Protein AF-A0A077Z449-F1 (afdb_monomer_lite)

Radius of gyration: 21.73 Å; chains: 1; bounding box: 56×34×57 Å

InterPro domains:
  IPR005343 Nucleolar complex protein 2 [PF03715] (26-118)
  IPR005343 Nucleolar complex protein 2 [PF03715] (124-198)
  IPR005343 Nucleolar complex protein 2 [PTHR12687] (27-113)

pLDDT: mean 77.9, std 12.16, range [50.75, 97.19]

Structure (mmCIF, N/CA/C/O backbone):
data_AF-A0A077Z449-F1
#
_entry.id   AF-A0A077Z449-F1
#
loop_
_atom_site.group_PDB
_atom_site.id
_atom_site.type_symbol
_atom_site.label_atom_id
_atom_site.label_alt_id
_atom_site.label_comp_id
_atom_site.label_asym_id
_atom_site.label_entity_id
_atom_site.label_seq_id
_atom_site.pdbx_PDB_ins_code
_atom_site.Cartn_x
_atom_site.Cartn_y
_atom_site.Cartn_z
_atom_site.occupancy
_atom_site.B_iso_or_equiv
_atom_site.auth_seq_id
_atom_site.auth_comp_id
_atom_site.auth_asym_id
_atom_site.auth_atom_id
_atom_site.pdbx_PDB_model_num
ATOM 1 N N . MET A 1 1 ? -7.049 -1.387 27.020 1.00 52.88 1 MET A N 1
ATOM 2 C CA . MET A 1 1 ? -6.080 -2.392 26.535 1.00 52.88 1 MET A CA 1
ATOM 3 C C . MET A 1 1 ? -5.938 -2.345 25.014 1.00 52.88 1 MET A C 1
ATOM 5 O O . MET A 1 1 ? -4.930 -1.817 24.586 1.00 52.88 1 MET A O 1
ATOM 9 N N . LEU A 1 2 ? -6.943 -2.732 24.208 1.00 56.59 2 LEU A N 1
ATOM 10 C CA . LEU A 1 2 ? -6.869 -2.751 22.727 1.00 56.59 2 LEU A CA 1
ATOM 11 C C . LEU A 1 2 ? -6.405 -1.441 22.061 1.00 56.59 2 LEU A C 1
ATOM 13 O O . LEU A 1 2 ? -5.553 -1.488 21.184 1.00 56.59 2 LEU A O 1
ATOM 17 N N . LYS A 1 3 ? -6.888 -0.268 22.501 1.00 57.91 3 LYS A N 1
ATOM 18 C CA . LYS A 1 3 ? -6.390 1.028 21.998 1.00 57.91 3 LYS A CA 1
ATOM 19 C C . LYS A 1 3 ? -4.884 1.196 22.224 1.00 57.91 3 LYS A C 1
ATOM 21 O O . LYS A 1 3 ? -4.179 1.571 21.301 1.00 57.91 3 LYS A O 1
ATOM 26 N N . ALA A 1 4 ? -4.411 0.866 23.427 1.00 62.59 4 ALA A N 1
ATOM 27 C CA . ALA A 1 4 ? -2.999 0.940 23.781 1.00 62.59 4 ALA A CA 1
ATOM 28 C C . ALA A 1 4 ? -2.181 -0.102 23.011 1.00 62.59 4 ALA A C 1
ATOM 30 O O . ALA A 1 4 ? -1.111 0.233 22.530 1.00 62.59 4 ALA A O 1
ATOM 31 N N . THR A 1 5 ? -2.681 -1.329 22.817 1.00 60.72 5 THR A N 1
ATOM 32 C CA . THR A 1 5 ? -2.000 -2.324 21.974 1.00 60.72 5 THR A CA 1
ATOM 33 C C . THR A 1 5 ? -1.963 -1.910 20.512 1.00 60.72 5 THR A C 1
ATOM 35 O O . THR A 1 5 ? -0.971 -2.182 19.856 1.00 60.72 5 THR A O 1
ATOM 38 N N . LEU A 1 6 ? -2.993 -1.240 19.996 1.00 62.53 6 LEU A N 1
ATOM 39 C CA . LEU A 1 6 ? -3.047 -0.767 18.613 1.00 62.53 6 LEU A CA 1
ATOM 40 C C . LEU A 1 6 ? -2.125 0.436 18.410 1.00 62.53 6 LEU A C 1
ATOM 42 O O . LEU A 1 6 ? -1.332 0.412 17.478 1.00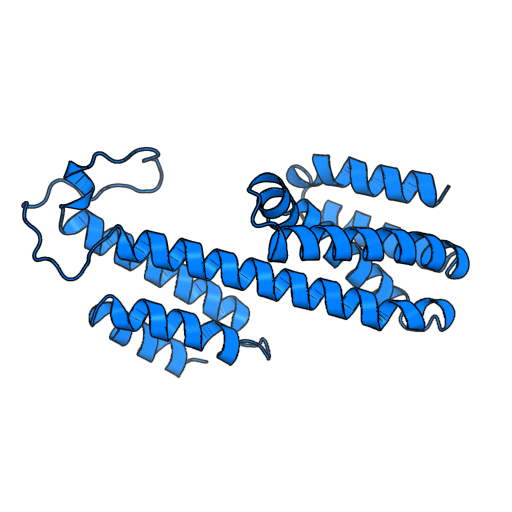 62.53 6 LEU A O 1
ATOM 46 N N . GLU A 1 7 ? -2.156 1.413 19.324 1.00 64.19 7 GLU A N 1
ATOM 47 C CA . GLU A 1 7 ? -1.212 2.537 19.368 1.00 64.19 7 GLU A CA 1
ATOM 48 C C . GLU A 1 7 ? 0.226 2.037 19.511 1.00 64.19 7 GLU A C 1
ATOM 50 O O . GLU A 1 7 ? 1.104 2.471 18.768 1.00 64.19 7 GLU A O 1
ATOM 55 N N . HIS A 1 8 ? 0.463 1.068 20.399 1.00 65.56 8 HIS A N 1
ATOM 56 C CA . HIS A 1 8 ? 1.766 0.447 20.575 1.00 65.56 8 HIS A CA 1
ATOM 57 C C . HIS A 1 8 ? 2.163 -0.369 19.347 1.00 65.56 8 HIS A C 1
ATOM 59 O O . HIS A 1 8 ? 3.301 -0.252 18.931 1.00 65.56 8 HIS A O 1
ATOM 65 N N . LEU A 1 9 ? 1.265 -1.110 18.685 1.00 62.31 9 LEU A N 1
ATOM 66 C CA . LEU A 1 9 ? 1.584 -1.793 17.426 1.00 62.31 9 LEU A CA 1
ATOM 67 C C . LEU A 1 9 ? 1.928 -0.793 16.323 1.00 62.31 9 LEU A C 1
ATOM 69 O O . LEU A 1 9 ? 2.886 -1.027 15.593 1.00 62.31 9 LEU A O 1
ATOM 73 N N . THR A 1 10 ? 1.205 0.326 16.209 1.00 61.59 10 THR A N 1
ATOM 74 C CA . THR A 1 10 ? 1.548 1.393 15.259 1.00 61.59 10 THR A CA 1
ATOM 75 C C . THR A 1 10 ? 2.853 2.090 15.619 1.00 61.59 10 THR A C 1
ATOM 77 O O . THR A 1 10 ? 3.655 2.345 14.730 1.00 61.59 10 THR A O 1
ATOM 80 N N . ASN A 1 11 ? 3.151 2.325 16.894 1.00 62.56 11 ASN A N 1
ATOM 81 C CA . ASN A 1 11 ? 4.445 2.875 17.305 1.00 62.56 11 ASN A CA 1
ATOM 82 C C . ASN A 1 11 ? 5.567 1.865 17.060 1.00 62.56 11 ASN A C 1
ATOM 84 O O . ASN A 1 11 ? 6.633 2.216 16.556 1.00 62.56 11 ASN A O 1
ATOM 88 N N . LEU A 1 12 ? 5.295 0.585 17.315 1.00 60.75 12 LEU A N 1
ATOM 89 C CA . LEU A 1 12 ? 6.176 -0.510 16.963 1.00 60.75 12 LEU A CA 1
ATOM 90 C C . LEU A 1 12 ? 6.379 -0.546 15.455 1.00 60.75 12 LEU A C 1
ATOM 92 O O . LEU A 1 12 ? 7.512 -0.783 15.065 1.00 60.75 12 LEU A O 1
ATOM 96 N N . THR A 1 13 ? 5.393 -0.218 14.598 1.00 58.16 13 THR A N 1
ATOM 97 C CA . THR A 1 13 ? 5.641 -0.141 13.143 1.00 58.16 13 THR A CA 1
ATOM 98 C C . THR A 1 13 ? 6.788 0.801 12.775 1.00 58.16 13 THR A C 1
ATOM 100 O O . THR A 1 13 ? 7.377 0.614 11.719 1.00 58.16 13 THR A O 1
ATOM 103 N N . HIS A 1 14 ? 7.208 1.731 13.638 1.00 61.19 14 HIS A N 1
ATOM 104 C CA . HIS A 1 14 ? 8.466 2.450 13.441 1.00 61.19 14 HIS A CA 1
ATOM 105 C C . HIS A 1 14 ? 9.689 1.518 13.516 1.00 61.19 14 HIS A C 1
ATOM 107 O O . HIS A 1 14 ? 10.509 1.474 12.598 1.00 61.19 14 HIS A O 1
ATOM 113 N N . TYR A 1 15 ? 9.741 0.689 14.555 1.00 61.09 15 TYR A N 1
ATOM 114 C CA . TYR A 1 15 ? 10.766 -0.326 14.789 1.00 61.09 15 TYR A CA 1
ATOM 115 C C . TYR A 1 15 ? 10.657 -1.540 13.872 1.00 61.09 15 TYR A C 1
ATOM 117 O O . TYR A 1 15 ? 11.668 -2.204 13.653 1.00 61.09 15 TYR A O 1
ATOM 125 N N . TYR A 1 16 ? 9.483 -1.829 13.287 1.00 61.72 16 TYR A N 1
ATOM 126 C CA . TYR A 1 16 ? 9.313 -3.004 12.424 1.00 61.72 16 TYR A CA 1
ATOM 127 C C . TYR A 1 16 ? 10.375 -3.032 11.318 1.00 61.72 16 TYR A C 1
ATOM 129 O O . TYR A 1 16 ? 10.787 -4.117 10.961 1.00 61.72 16 TYR A O 1
ATOM 137 N N . GLY A 1 17 ? 10.926 -1.917 10.827 1.00 61.53 17 GLY A N 1
ATOM 138 C CA . GLY A 1 17 ? 12.002 -1.944 9.824 1.00 61.53 17 GLY A CA 1
ATOM 139 C C . GLY A 1 17 ? 13.161 -2.878 10.209 1.00 61.53 17 GLY A C 1
ATOM 140 O O . GLY A 1 17 ? 13.656 -3.611 9.355 1.00 61.53 17 GLY A O 1
ATOM 141 N N . LEU A 1 18 ? 13.471 -2.947 11.507 1.00 67.00 18 LEU A N 1
ATOM 142 C CA . LEU A 1 18 ? 14.576 -3.698 12.105 1.00 67.00 18 LEU A CA 1
ATOM 143 C C . LEU A 1 18 ? 14.223 -5.143 12.490 1.00 67.00 18 LEU A C 1
ATOM 145 O O . LEU A 1 18 ? 15.121 -5.962 12.665 1.00 67.00 18 LEU A O 1
ATOM 149 N N . LEU A 1 19 ? 12.937 -5.487 12.625 1.00 66.06 19 LEU A N 1
ATOM 150 C CA . LEU A 1 19 ? 12.546 -6.825 13.073 1.00 66.06 19 LEU A CA 1
ATOM 151 C C . LEU A 1 19 ? 12.709 -7.886 11.957 1.00 66.06 19 LEU A C 1
ATOM 153 O O . LEU A 1 19 ? 12.353 -7.617 10.798 1.00 66.06 19 LEU A O 1
ATOM 157 N N . PRO A 1 20 ? 13.172 -9.111 12.289 1.00 71.12 20 PRO A N 1
ATOM 158 C CA . PRO A 1 20 ? 13.151 -10.260 11.383 1.00 71.12 20 PRO A CA 1
ATOM 159 C C . PRO A 1 20 ? 11.777 -10.479 10.726 1.00 71.12 20 PRO A C 1
ATOM 161 O O . PRO A 1 20 ? 10.732 -10.178 11.302 1.00 71.12 20 PRO A O 1
ATOM 164 N N . ARG A 1 21 ? 11.739 -11.025 9.501 1.00 70.56 21 ARG A N 1
ATOM 165 C CA . ARG A 1 21 ? 10.460 -11.282 8.798 1.00 70.56 21 ARG A CA 1
ATOM 166 C C . ARG A 1 21 ? 9.504 -12.158 9.616 1.00 70.56 21 ARG A C 1
ATOM 168 O O . ARG A 1 21 ? 8.303 -11.905 9.607 1.00 70.56 21 ARG A O 1
ATOM 175 N N . THR A 1 22 ? 10.036 -13.144 10.333 1.00 73.44 22 THR A N 1
ATOM 176 C CA . THR A 1 22 ? 9.268 -14.070 11.176 1.00 73.44 22 THR A CA 1
ATOM 177 C C . THR A 1 22 ? 8.587 -13.362 12.343 1.00 73.44 22 THR A C 1
ATOM 179 O O . THR A 1 22 ? 7.391 -13.545 12.546 1.00 73.44 22 THR A O 1
ATOM 182 N N . SER A 1 23 ? 9.296 -12.490 13.063 1.00 74.88 23 SER A N 1
ATOM 183 C CA . SER A 1 23 ? 8.728 -11.766 14.206 1.00 74.88 23 SER A CA 1
ATOM 184 C C . SER A 1 23 ? 7.659 -10.757 13.785 1.00 74.88 23 SER A C 1
ATOM 186 O O . SER A 1 23 ? 6.646 -10.624 14.466 1.00 74.88 23 SER A O 1
ATOM 188 N N . LYS A 1 24 ? 7.818 -10.112 12.621 1.00 70.88 24 LYS A N 1
ATOM 189 C CA . LYS A 1 24 ? 6.772 -9.262 12.019 1.00 70.88 24 LYS A CA 1
ATOM 190 C C . LYS A 1 24 ? 5.485 -10.032 11.744 1.00 70.88 24 LYS A C 1
ATOM 192 O O . LYS A 1 24 ? 4.398 -9.536 12.028 1.00 70.88 24 LYS A O 1
ATOM 197 N N . MET A 1 25 ? 5.612 -11.220 11.151 1.00 76.56 25 MET A N 1
ATOM 198 C CA . MET A 1 25 ? 4.464 -12.076 10.856 1.00 76.56 25 MET A CA 1
ATOM 199 C C . MET A 1 25 ? 3.790 -12.536 12.145 1.00 76.56 25 MET A C 1
ATOM 201 O O . MET A 1 25 ? 2.577 -12.394 12.257 1.00 76.56 25 MET A O 1
ATOM 205 N N . LEU A 1 26 ? 4.577 -12.976 13.131 1.00 80.50 26 LEU A N 1
ATOM 206 C CA . LEU A 1 26 ? 4.064 -13.399 14.430 1.00 80.50 26 LEU A CA 1
ATOM 207 C C . LEU A 1 26 ? 3.282 -12.277 15.120 1.00 80.50 26 LEU A C 1
ATOM 209 O O . LEU A 1 26 ? 2.167 -12.511 15.558 1.00 80.50 26 LEU A O 1
ATOM 213 N N . LEU A 1 27 ? 3.817 -11.052 15.167 1.00 80.12 27 LEU A N 1
ATOM 214 C CA . LEU A 1 27 ? 3.148 -9.926 15.828 1.00 80.12 27 LEU A CA 1
ATOM 215 C C . LEU A 1 27 ? 1.838 -9.518 15.134 1.00 80.12 27 LEU A C 1
ATOM 217 O O . LEU A 1 27 ? 0.871 -9.130 15.787 1.00 80.12 27 LEU A O 1
ATOM 221 N N . ARG A 1 28 ? 1.789 -9.610 13.802 1.00 81.19 28 ARG A N 1
ATOM 222 C CA . ARG A 1 28 ? 0.561 -9.357 13.038 1.00 81.19 28 ARG A CA 1
ATOM 223 C C . ARG A 1 28 ? -0.494 -10.427 13.312 1.00 81.19 28 ARG A C 1
ATOM 225 O O . ARG A 1 28 ? -1.675 -10.103 13.414 1.00 81.19 28 ARG A O 1
ATOM 232 N N . ASP A 1 29 ? -0.062 -11.677 13.415 1.00 85.31 29 ASP A N 1
ATOM 233 C CA . ASP A 1 29 ? -0.940 -12.818 13.644 1.00 85.31 29 ASP A CA 1
ATOM 234 C C . ASP A 1 29 ? -1.464 -12.814 15.084 1.00 85.31 29 ASP A C 1
ATOM 236 O O . ASP A 1 29 ? -2.670 -12.895 15.281 1.00 85.31 29 ASP A O 1
ATOM 240 N N . THR A 1 30 ? -0.612 -12.560 16.081 1.00 85.88 30 THR A N 1
ATOM 241 C CA . THR A 1 30 ? -1.052 -12.409 17.478 1.00 85.88 30 THR A CA 1
ATOM 242 C C . THR A 1 30 ? -2.007 -11.235 17.651 1.00 85.88 30 THR A C 1
ATOM 244 O O . THR A 1 30 ? -3.000 -11.355 18.363 1.00 85.88 30 THR A O 1
ATOM 247 N N . PHE A 1 31 ? -1.773 -10.107 16.975 1.00 86.06 31 PHE A N 1
ATOM 248 C CA . PHE A 1 31 ? -2.720 -8.995 16.999 1.00 86.06 31 PHE A CA 1
ATOM 249 C C . PHE A 1 31 ? -4.075 -9.370 16.385 1.00 86.06 31 PHE A C 1
ATOM 251 O O . PHE A 1 31 ? -5.114 -8.975 16.917 1.00 86.06 31 PHE A O 1
ATOM 258 N N . ALA A 1 32 ? -4.079 -10.133 15.289 1.00 88.00 32 ALA A N 1
ATOM 259 C CA . ALA A 1 32 ? -5.309 -10.617 14.672 1.00 88.00 32 ALA A CA 1
ATOM 260 C C . ALA A 1 32 ? -6.085 -11.562 15.607 1.00 88.00 32 ALA A C 1
ATOM 262 O O . ALA A 1 32 ? -7.294 -11.393 15.752 1.00 88.00 32 ALA A O 1
ATOM 263 N N . GLU A 1 33 ? -5.397 -12.458 16.319 1.00 88.38 33 GLU A N 1
ATOM 264 C CA . GLU A 1 33 ? -6.004 -13.311 17.353 1.00 88.38 33 GLU A CA 1
ATOM 265 C C . GLU A 1 33 ? -6.572 -12.488 18.521 1.00 88.38 33 GLU A C 1
ATOM 267 O O . GLU A 1 33 ? -7.697 -12.699 18.963 1.00 88.38 33 GLU A O 1
ATOM 272 N N . VAL A 1 34 ? -5.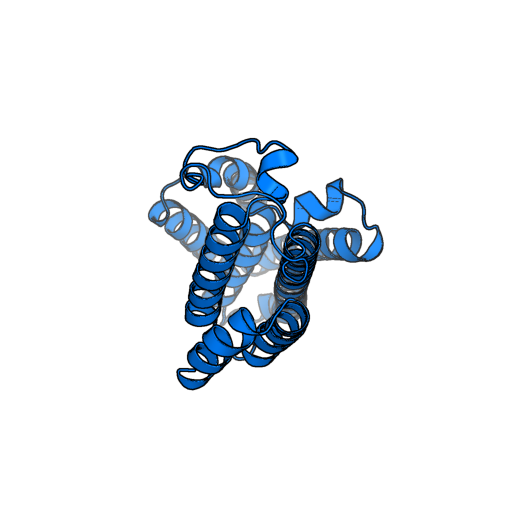854 -11.460 18.986 1.00 87.50 34 VAL A N 1
ATOM 273 C CA . VAL A 1 34 ? -6.362 -10.560 20.037 1.00 87.50 34 VAL A CA 1
ATOM 274 C C . VAL A 1 34 ? -7.607 -9.795 19.567 1.00 87.50 34 VAL A C 1
ATOM 276 O O . VAL A 1 34 ? -8.512 -9.528 20.360 1.00 87.50 34 VAL A O 1
ATOM 279 N N . CYS A 1 35 ? -7.696 -9.463 18.278 1.00 88.31 35 CYS A N 1
ATOM 280 C CA . CYS A 1 35 ? -8.868 -8.808 17.702 1.00 88.31 35 CYS A CA 1
ATOM 281 C C . CYS A 1 35 ? -10.120 -9.703 17.683 1.00 88.31 35 CYS A C 1
ATOM 283 O O . CYS A 1 35 ? -11.230 -9.156 17.725 1.00 88.31 35 CYS A O 1
ATOM 285 N N . LEU A 1 36 ? -9.961 -11.035 17.649 1.00 88.62 36 LEU A N 1
ATOM 286 C CA . LEU A 1 36 ? -11.066 -11.999 17.760 1.00 88.62 36 LEU A CA 1
ATOM 287 C C . LEU A 1 36 ? -11.700 -12.003 19.154 1.00 88.62 36 LEU A C 1
ATOM 289 O O . LEU A 1 36 ? -12.894 -12.255 19.274 1.00 88.62 36 LEU A O 1
ATOM 293 N N . LEU A 1 37 ? -10.946 -11.662 20.203 1.00 90.94 37 LEU A N 1
ATOM 294 C CA . LEU A 1 37 ? -11.458 -11.664 21.580 1.00 90.94 37 LEU A CA 1
ATOM 295 C C . LEU A 1 37 ? -12.566 -10.625 21.808 1.00 90.94 37 LEU A C 1
ATOM 297 O O . LEU A 1 37 ? -13.391 -10.781 22.706 1.00 90.94 37 LEU A O 1
ATOM 301 N N . ASN A 1 38 ? -12.587 -9.537 21.030 1.00 91.44 38 ASN A N 1
ATOM 302 C CA . ASN A 1 38 ? -13.639 -8.525 21.126 1.00 91.44 38 ASN A CA 1
ATOM 303 C C . ASN A 1 38 ? -13.931 -7.849 19.771 1.00 91.44 38 ASN A C 1
ATOM 305 O O . ASN A 1 38 ? -13.494 -6.716 19.531 1.00 91.44 38 ASN A O 1
ATOM 309 N N . PRO A 1 39 ? -14.731 -8.489 18.897 1.00 91.81 39 PRO A N 1
ATOM 310 C CA . PRO A 1 39 ? -15.004 -7.999 17.544 1.00 91.81 39 PRO A CA 1
ATOM 311 C C . PRO A 1 39 ? -15.676 -6.620 17.513 1.00 91.81 39 PRO A C 1
ATOM 313 O O . PRO A 1 39 ? -15.395 -5.804 16.634 1.00 91.81 39 PRO A O 1
ATOM 316 N N . ARG A 1 40 ? -16.528 -6.309 18.502 1.00 92.38 40 ARG A N 1
ATOM 317 C CA . ARG A 1 40 ? -17.209 -5.003 18.615 1.00 92.38 40 ARG A CA 1
ATOM 318 C C . ARG A 1 40 ? -16.228 -3.866 18.879 1.00 92.38 40 ARG A C 1
ATOM 320 O O . ARG A 1 40 ? -16.353 -2.787 18.299 1.00 92.38 40 ARG A O 1
ATOM 327 N N . LEU A 1 41 ? -15.258 -4.093 19.761 1.00 90.69 41 LEU A N 1
ATOM 328 C CA . LEU A 1 41 ? -14.223 -3.112 20.070 1.00 90.69 41 LEU A CA 1
ATOM 329 C C . LEU A 1 41 ? -13.248 -2.985 18.889 1.00 90.69 41 LEU A C 1
ATOM 331 O O . LEU A 1 41 ? -12.968 -1.866 18.448 1.00 90.69 41 LEU A O 1
ATOM 335 N N . THR A 1 42 ? -12.829 -4.115 18.313 1.00 90.94 42 THR A N 1
ATOM 336 C CA . THR A 1 42 ? -12.027 -4.166 17.082 1.00 90.94 42 THR A CA 1
ATOM 337 C C . THR A 1 42 ? -12.665 -3.334 15.974 1.00 90.94 42 THR A C 1
ATOM 339 O O . THR A 1 42 ? -11.988 -2.487 15.400 1.00 90.94 42 THR A O 1
ATOM 342 N N . TYR A 1 43 ? -13.972 -3.482 15.733 1.00 93.69 43 TYR A N 1
ATOM 343 C CA . TYR A 1 43 ? -14.699 -2.702 14.729 1.00 93.69 43 TYR A CA 1
ATOM 344 C C . TYR A 1 43 ? -14.547 -1.190 14.936 1.00 93.69 43 TYR A C 1
ATOM 346 O O . TYR A 1 43 ? -14.199 -0.470 14.000 1.00 93.69 43 TYR A O 1
ATOM 354 N N . ARG A 1 44 ? -14.752 -0.694 16.165 1.00 92.38 44 ARG A N 1
ATOM 355 C CA . ARG A 1 44 ? -14.648 0.743 16.477 1.00 92.38 44 ARG A CA 1
ATOM 356 C C . ARG A 1 44 ? -13.257 1.296 16.169 1.00 92.38 44 ARG A C 1
ATOM 358 O O . ARG A 1 44 ? -13.140 2.370 15.582 1.00 92.38 44 ARG A O 1
ATOM 365 N N . HIS A 1 45 ? -12.206 0.570 16.545 1.00 89.56 45 HIS A N 1
ATOM 366 C CA . HIS A 1 45 ? -10.835 0.999 16.271 1.00 89.56 45 HIS A CA 1
ATOM 367 C C . HIS A 1 45 ? -10.470 0.896 14.797 1.00 89.56 45 HIS A C 1
ATOM 369 O O . HIS A 1 45 ? -9.929 1.846 14.230 1.00 89.56 45 HIS A O 1
ATOM 375 N N . ALA A 1 46 ? -10.804 -0.231 14.177 1.00 91.75 46 ALA A N 1
ATOM 376 C CA . ALA A 1 46 ? -10.547 -0.473 12.773 1.00 91.75 46 ALA A CA 1
ATOM 377 C C . ALA A 1 46 ? -11.216 0.603 11.913 1.00 91.75 46 ALA A C 1
ATOM 379 O O . ALA A 1 46 ? -10.582 1.153 11.017 1.00 91.75 46 ALA A O 1
ATOM 380 N N . PHE A 1 47 ? -12.466 0.968 12.223 1.00 94.31 47 PHE A N 1
ATOM 381 C CA . PHE A 1 47 ? -13.219 1.973 11.476 1.00 94.31 47 PHE A CA 1
ATOM 382 C C . PHE A 1 47 ? -12.513 3.331 11.481 1.00 94.31 47 PHE A C 1
ATOM 384 O O . PHE A 1 47 ? -12.276 3.918 10.423 1.00 94.31 47 PHE A O 1
ATOM 391 N N . LEU A 1 48 ? -12.128 3.819 12.665 1.00 92.25 48 LEU A N 1
ATOM 392 C CA . LEU A 1 48 ? -11.434 5.100 12.800 1.00 92.25 48 LEU A CA 1
ATOM 393 C C . LEU A 1 48 ? -10.081 5.087 12.086 1.00 92.25 48 LEU A C 1
ATOM 395 O O . LEU A 1 48 ? -9.739 6.052 11.400 1.00 92.25 48 LEU A O 1
ATOM 399 N N . PHE A 1 49 ? -9.342 3.989 12.216 1.00 92.12 49 PHE A N 1
ATOM 400 C CA . PHE A 1 49 ? -8.014 3.865 11.638 1.00 92.12 49 PHE A CA 1
ATOM 401 C C . PHE A 1 49 ? -8.055 3.756 10.110 1.00 92.12 49 PHE A C 1
ATOM 403 O O . PHE A 1 49 ? -7.377 4.507 9.415 1.00 92.12 49 PHE A O 1
ATOM 410 N N . ILE A 1 50 ? -8.905 2.888 9.557 1.00 94.44 50 ILE A N 1
ATOM 411 C CA . ILE A 1 50 ? -9.075 2.733 8.105 1.00 94.44 50 ILE A CA 1
ATOM 412 C C . ILE A 1 50 ? -9.581 4.035 7.481 1.00 94.44 50 ILE A C 1
ATOM 414 O O . ILE A 1 50 ? -9.128 4.416 6.400 1.00 94.44 50 ILE A O 1
ATOM 418 N N . ARG A 1 51 ? -10.438 4.786 8.185 1.00 95.75 51 ARG A N 1
ATOM 419 C CA . ARG A 1 51 ? -10.831 6.134 7.762 1.00 95.75 51 ARG A CA 1
ATOM 420 C C . ARG A 1 51 ? -9.629 7.079 7.676 1.00 95.75 51 ARG A C 1
ATOM 422 O O . ARG A 1 51 ? -9.502 7.798 6.689 1.00 95.75 51 ARG A O 1
ATOM 429 N N . GLN A 1 52 ? -8.731 7.073 8.663 1.00 93.75 52 GLN A N 1
ATOM 430 C CA . GLN A 1 52 ? -7.502 7.876 8.612 1.00 93.75 52 GLN A CA 1
ATOM 431 C C . GLN A 1 52 ? -6.581 7.454 7.459 1.00 93.75 52 GLN A C 1
ATOM 433 O O . GLN A 1 52 ? -6.059 8.318 6.755 1.00 93.75 52 GLN A O 1
ATOM 438 N N . LEU A 1 53 ? -6.437 6.149 7.200 1.00 94.44 53 LEU A N 1
ATOM 439 C CA . LEU A 1 53 ? -5.685 5.653 6.042 1.00 94.44 53 LEU A CA 1
ATOM 440 C C . LEU A 1 53 ? -6.286 6.155 4.724 1.00 94.44 53 LEU A C 1
ATOM 442 O O . LEU A 1 53 ? -5.554 6.623 3.851 1.00 94.44 53 LEU A O 1
ATOM 446 N N . ALA A 1 54 ? -7.614 6.115 4.598 1.00 96.12 54 ALA A N 1
ATOM 447 C CA . ALA A 1 54 ? -8.322 6.619 3.426 1.00 96.12 54 ALA A CA 1
ATOM 448 C C . ALA A 1 54 ? -8.083 8.122 3.210 1.00 96.12 54 ALA A C 1
ATOM 450 O O . ALA A 1 54 ? -7.825 8.544 2.083 1.00 96.12 54 ALA A O 1
ATOM 451 N N . ILE A 1 55 ? -8.113 8.928 4.279 1.00 94.75 55 ILE A N 1
ATOM 452 C CA . ILE A 1 55 ? -7.827 10.370 4.210 1.00 94.75 55 ILE A CA 1
ATOM 453 C C . ILE A 1 55 ? -6.382 10.613 3.764 1.00 94.75 55 ILE A C 1
ATOM 455 O O . ILE A 1 55 ? -6.153 11.396 2.843 1.00 94.75 55 ILE A O 1
ATOM 459 N N . SER A 1 56 ? -5.409 9.918 4.356 1.00 92.50 56 SER A N 1
ATOM 460 C CA . SER A 1 56 ? -3.998 10.021 3.966 1.00 92.50 56 SER A CA 1
ATOM 461 C C . SER A 1 56 ? -3.776 9.660 2.496 1.00 92.50 56 SER A C 1
ATOM 463 O O . SER A 1 56 ? -3.094 10.389 1.774 1.00 92.50 56 SER A O 1
ATOM 465 N N . LEU A 1 57 ? -4.413 8.585 2.022 1.00 94.81 57 LEU A N 1
ATOM 466 C CA . LEU A 1 57 ? -4.361 8.163 0.622 1.00 94.81 57 LEU A CA 1
ATOM 467 C C . LEU A 1 57 ? -5.007 9.189 -0.320 1.00 94.81 57 LEU A C 1
ATOM 469 O O . LEU A 1 57 ? -4.445 9.519 -1.369 1.00 94.81 57 LEU A O 1
ATOM 473 N N . ARG A 1 58 ? -6.169 9.731 0.056 1.00 94.69 58 ARG A N 1
ATOM 474 C CA . ARG A 1 58 ? -6.844 10.794 -0.697 1.00 94.69 58 ARG A CA 1
ATOM 475 C C . ARG A 1 58 ? -5.971 12.044 -0.774 1.00 94.69 58 ARG A C 1
ATOM 477 O O . ARG A 1 58 ? -5.830 12.613 -1.853 1.00 94.69 58 ARG A O 1
ATOM 484 N N . ASN A 1 59 ? -5.339 12.436 0.328 1.00 92.75 59 ASN A N 1
ATOM 485 C CA . ASN A 1 59 ? -4.443 13.588 0.371 1.00 92.75 59 ASN A CA 1
ATOM 486 C C . ASN A 1 59 ? -3.217 13.378 -0.522 1.00 92.75 59 ASN A C 1
ATOM 488 O O . ASN A 1 59 ? -2.878 14.280 -1.283 1.00 92.75 59 ASN A O 1
ATOM 492 N N . ALA A 1 60 ? -2.608 12.191 -0.518 1.00 91.56 60 ALA A N 1
ATOM 493 C CA . ALA A 1 60 ? -1.510 11.870 -1.432 1.00 91.56 60 ALA A CA 1
ATOM 494 C C . ALA A 1 60 ? -1.939 11.911 -2.911 1.00 91.56 60 ALA A C 1
ATOM 496 O O . ALA A 1 60 ? -1.166 12.321 -3.775 1.00 91.56 60 ALA A O 1
ATOM 497 N N . THR A 1 61 ? -3.188 11.538 -3.201 1.00 89.19 61 THR A N 1
ATOM 498 C CA . THR A 1 61 ? -3.739 11.538 -4.564 1.00 89.19 61 THR A CA 1
ATOM 499 C C . THR A 1 61 ? -4.087 12.950 -5.053 1.00 89.19 61 THR A C 1
ATOM 501 O O . THR A 1 61 ? -3.785 13.292 -6.194 1.00 89.19 61 THR A O 1
ATOM 504 N N . ILE A 1 62 ? -4.707 13.777 -4.202 1.00 90.69 62 ILE A N 1
ATOM 505 C CA . ILE A 1 62 ? -5.229 15.104 -4.573 1.00 90.69 62 ILE A CA 1
ATOM 506 C C . ILE A 1 62 ? -4.203 16.211 -4.325 1.00 90.69 62 ILE A C 1
ATOM 508 O O . ILE A 1 62 ? -3.919 16.993 -5.226 1.00 90.69 62 ILE A O 1
ATOM 512 N N . SER A 1 63 ? -3.646 16.292 -3.111 1.00 78.69 63 SER A N 1
ATOM 513 C CA . SER A 1 63 ? -2.834 17.445 -2.692 1.00 78.69 63 SER A CA 1
ATOM 514 C C . SER A 1 63 ? -1.463 17.503 -3.369 1.00 78.69 63 SER A C 1
ATOM 516 O O . SER A 1 63 ? -0.825 18.549 -3.336 1.00 78.69 63 SER A O 1
ATOM 518 N N . LYS A 1 64 ? -0.993 16.388 -3.956 1.00 73.44 64 LYS A N 1
ATOM 519 C CA . LYS A 1 64 ? 0.330 16.228 -4.599 1.00 73.44 64 LYS A CA 1
ATOM 520 C C . LYS A 1 64 ? 1.509 16.753 -3.759 1.00 73.44 64 LYS A C 1
ATOM 522 O O . LYS A 1 64 ? 2.586 17.007 -4.292 1.00 73.44 64 LYS A O 1
ATOM 527 N N . THR A 1 65 ? 1.329 16.885 -2.443 1.00 85.00 65 THR A N 1
ATOM 528 C CA . THR A 1 65 ? 2.377 17.343 -1.531 1.00 85.00 65 THR A CA 1
ATOM 529 C C . THR A 1 65 ? 3.384 16.224 -1.291 1.00 85.00 65 THR A C 1
ATOM 531 O O . THR A 1 65 ? 3.010 15.073 -1.060 1.00 85.00 65 THR A O 1
ATOM 534 N N . GLU A 1 66 ? 4.676 16.555 -1.282 1.00 85.75 66 GLU A N 1
ATOM 535 C CA . GLU A 1 66 ? 5.738 15.564 -1.073 1.00 85.75 66 GLU A CA 1
ATOM 536 C C . GLU A 1 66 ? 5.595 14.844 0.278 1.00 85.75 66 GLU A C 1
ATOM 538 O O . GLU A 1 66 ? 5.793 13.633 0.364 1.00 85.75 66 GLU A O 1
ATOM 543 N N . LYS A 1 67 ? 5.164 15.562 1.327 1.00 86.81 67 LYS A N 1
ATOM 544 C CA . LYS A 1 67 ? 4.927 14.990 2.662 1.00 86.81 67 LYS A CA 1
ATOM 545 C C . LYS A 1 67 ? 3.858 13.891 2.643 1.00 86.81 67 LYS A C 1
ATOM 547 O O . LYS A 1 67 ? 4.105 12.796 3.144 1.00 86.81 67 LYS A O 1
ATOM 552 N N . SER A 1 68 ? 2.694 14.150 2.040 1.00 87.50 68 SER A N 1
ATOM 553 C CA . SER A 1 68 ? 1.623 13.143 1.955 1.00 87.50 68 SER A CA 1
ATOM 554 C C . SER A 1 68 ? 2.008 11.977 1.041 1.00 87.50 68 SER A C 1
ATOM 556 O O . SER A 1 68 ? 1.728 10.819 1.358 1.00 87.50 68 SER A O 1
ATOM 558 N N . ALA A 1 69 ? 2.728 12.260 -0.049 1.00 88.62 69 ALA A N 1
ATOM 559 C CA . ALA A 1 69 ? 3.225 11.240 -0.959 1.00 88.62 69 ALA A CA 1
ATOM 560 C C . ALA A 1 69 ? 4.237 10.302 -0.285 1.00 88.62 69 ALA A C 1
ATOM 562 O O . ALA A 1 69 ? 4.144 9.091 -0.487 1.00 88.62 69 ALA A O 1
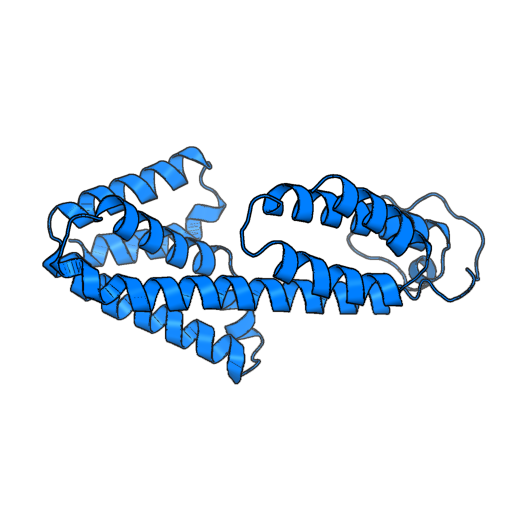ATOM 563 N N . LYS A 1 70 ? 5.174 10.835 0.513 1.00 88.69 70 LYS A N 1
ATOM 564 C CA . LYS A 1 70 ? 6.147 10.044 1.286 1.00 88.69 70 LYS A CA 1
ATOM 565 C C . LYS A 1 70 ? 5.468 9.181 2.340 1.00 88.69 70 LYS A C 1
ATOM 567 O O . LYS A 1 70 ? 5.852 8.029 2.504 1.00 88.69 70 LYS A O 1
ATOM 572 N N . LEU A 1 71 ? 4.436 9.700 3.007 1.00 89.06 71 LEU A N 1
ATOM 573 C CA . LEU A 1 71 ? 3.681 8.935 3.998 1.00 89.06 71 LEU A CA 1
ATOM 574 C C . LEU A 1 71 ? 3.050 7.687 3.369 1.00 89.06 71 LEU A C 1
ATOM 576 O O . LEU A 1 71 ? 3.258 6.591 3.874 1.00 89.06 71 LEU A O 1
ATOM 580 N N . VAL A 1 72 ? 2.342 7.820 2.244 1.00 90.31 72 VAL A N 1
ATOM 581 C CA . VAL A 1 72 ? 1.681 6.675 1.581 1.00 90.31 72 VAL A CA 1
ATOM 582 C C . VAL A 1 72 ? 2.681 5.717 0.927 1.00 90.31 72 VAL A C 1
ATOM 584 O O . VAL A 1 72 ? 2.425 4.519 0.858 1.00 90.31 72 VAL A O 1
ATOM 587 N N . GLN A 1 73 ? 3.829 6.228 0.473 1.00 88.00 73 GLN A N 1
ATOM 588 C CA . GLN A 1 73 ? 4.936 5.414 -0.048 1.00 88.00 73 GLN A CA 1
ATOM 589 C C . GLN A 1 73 ? 5.763 4.743 1.045 1.00 88.00 73 GLN A C 1
ATOM 591 O O . GLN A 1 73 ? 6.565 3.858 0.747 1.00 88.00 73 GLN A O 1
ATOM 596 N N . SER A 1 74 ? 5.583 5.141 2.305 1.00 86.38 74 SER A N 1
ATOM 597 C CA . SER A 1 74 ? 6.270 4.490 3.404 1.00 86.38 74 SER A CA 1
ATOM 598 C C . SER A 1 74 ? 5.818 3.037 3.496 1.00 86.38 74 SER A C 1
ATOM 600 O O . SER A 1 74 ? 4.632 2.705 3.412 1.00 86.38 74 SER A O 1
ATOM 602 N N . TRP A 1 75 ? 6.781 2.153 3.730 1.00 81.50 75 TRP A N 1
ATOM 603 C CA . TRP A 1 75 ? 6.482 0.754 3.999 1.00 81.50 75 TRP A CA 1
ATOM 604 C C . TRP A 1 75 ? 5.557 0.610 5.223 1.00 81.50 75 TRP A C 1
ATOM 606 O O . TRP A 1 75 ? 4.769 -0.325 5.268 1.00 81.50 75 TRP A O 1
ATOM 616 N N . GLN A 1 76 ? 5.585 1.556 6.171 1.00 82.25 76 GLN A N 1
ATOM 617 C CA . GLN A 1 76 ? 4.714 1.604 7.353 1.00 82.25 76 GLN A CA 1
ATOM 618 C C . GLN A 1 76 ? 3.238 1.754 6.983 1.00 82.25 76 GLN A C 1
ATOM 620 O O . GLN A 1 76 ? 2.396 1.030 7.511 1.00 82.25 76 GLN A O 1
ATOM 625 N N . PHE A 1 77 ? 2.920 2.644 6.042 1.00 88.31 77 PHE A N 1
ATOM 626 C CA . PHE A 1 77 ? 1.555 2.796 5.542 1.00 88.31 77 PHE A CA 1
ATOM 627 C C . PHE A 1 77 ? 1.066 1.512 4.861 1.00 88.31 77 PHE A C 1
ATOM 629 O O . PHE A 1 77 ? -0.057 1.071 5.083 1.00 88.31 77 PHE A O 1
ATOM 636 N N . VAL A 1 78 ? 1.928 0.855 4.082 1.00 87.19 78 VAL A N 1
ATOM 637 C CA . VAL A 1 78 ? 1.593 -0.436 3.461 1.00 87.19 78 VAL A CA 1
ATOM 638 C C . VAL A 1 78 ? 1.384 -1.520 4.518 1.00 87.19 78 VAL A C 1
ATOM 640 O O . VAL A 1 78 ? 0.419 -2.277 4.441 1.00 87.19 78 VAL A O 1
ATOM 643 N N . GLN A 1 79 ? 2.248 -1.588 5.532 1.00 83.88 79 GLN A N 1
ATOM 644 C CA . GLN A 1 79 ? 2.111 -2.561 6.616 1.00 83.88 79 GLN A CA 1
ATOM 645 C C . GLN A 1 79 ? 0.851 -2.335 7.444 1.00 83.88 79 GLN A C 1
ATOM 647 O O . GLN A 1 79 ? 0.222 -3.308 7.845 1.00 83.88 79 GLN A O 1
ATOM 652 N N . SER A 1 80 ? 0.443 -1.087 7.668 1.00 88.50 80 SER A N 1
ATOM 653 C CA . SER A 1 80 ? -0.781 -0.799 8.412 1.00 88.50 80 SER A CA 1
ATOM 654 C C . SER A 1 80 ? -2.031 -1.240 7.642 1.00 88.50 80 SER A C 1
ATOM 656 O O . SER A 1 80 ? -2.935 -1.823 8.234 1.00 88.50 80 SER A O 1
ATOM 658 N N . VAL A 1 81 ? -2.056 -1.081 6.314 1.00 91.62 81 VAL A N 1
ATOM 659 C CA . VAL A 1 81 ? -3.106 -1.663 5.458 1.00 91.62 81 VAL A CA 1
ATOM 660 C C . VAL A 1 81 ? -3.089 -3.195 5.543 1.00 91.62 81 VAL A C 1
ATOM 662 O O . VAL A 1 81 ? -4.125 -3.812 5.782 1.00 91.62 81 VAL A O 1
ATOM 665 N N . LEU A 1 82 ? -1.915 -3.820 5.400 1.00 89.00 82 LEU A N 1
ATOM 666 C CA . LEU A 1 82 ? -1.768 -5.281 5.446 1.00 89.00 82 LEU A CA 1
ATOM 667 C C . LEU A 1 82 ? -2.131 -5.886 6.809 1.00 89.00 82 LEU A C 1
ATOM 669 O O . LEU A 1 82 ? -2.648 -7.002 6.852 1.00 89.00 82 LEU A O 1
ATOM 673 N N . LEU A 1 83 ? -1.874 -5.171 7.907 1.00 87.81 83 LEU A N 1
ATOM 674 C CA . LEU A 1 83 ? -2.288 -5.550 9.258 1.00 87.81 83 LEU A CA 1
ATOM 675 C C . LEU A 1 83 ? -3.803 -5.735 9.309 1.00 87.81 83 LEU A C 1
ATOM 677 O O . LEU A 1 83 ? -4.276 -6.802 9.685 1.00 87.81 83 LEU A O 1
ATOM 681 N N . TRP A 1 84 ? -4.564 -4.738 8.858 1.00 92.44 84 TRP A N 1
ATOM 682 C CA . TRP A 1 84 ? -6.022 -4.829 8.848 1.00 92.44 84 TRP A CA 1
ATOM 683 C C . TRP A 1 84 ? -6.541 -5.871 7.864 1.00 92.44 84 TRP A C 1
ATOM 685 O O . TRP A 1 84 ? -7.535 -6.532 8.158 1.00 92.44 84 TRP A O 1
ATOM 695 N N . CYS A 1 85 ? -5.856 -6.083 6.734 1.00 93.06 85 CYS A N 1
ATOM 696 C CA . CYS A 1 85 ? -6.209 -7.172 5.820 1.00 93.06 85 CYS A CA 1
ATOM 697 C C . CYS A 1 85 ? -6.050 -8.531 6.508 1.00 93.06 85 CYS A C 1
ATOM 699 O O . CYS A 1 85 ? -6.905 -9.398 6.351 1.00 93.06 85 CYS A O 1
ATOM 701 N N . ARG A 1 86 ? -4.991 -8.704 7.312 1.00 90.50 86 ARG A N 1
ATOM 702 C CA . ARG A 1 86 ? -4.792 -9.918 8.108 1.00 90.50 86 ARG A CA 1
ATOM 703 C C . ARG A 1 86 ? -5.862 -10.068 9.184 1.00 90.50 86 ARG A C 1
ATOM 705 O O . ARG A 1 86 ? -6.428 -11.148 9.278 1.00 90.50 86 ARG A O 1
ATOM 712 N N . VAL A 1 87 ? -6.193 -9.000 9.915 1.00 90.81 87 VAL A N 1
ATOM 713 C CA . VAL A 1 87 ? -7.281 -9.015 10.910 1.00 90.81 87 VAL A CA 1
ATOM 714 C C . VAL A 1 87 ? -8.598 -9.454 10.268 1.00 90.81 87 VAL A C 1
ATOM 716 O O . VAL A 1 87 ? -9.256 -10.338 10.796 1.00 90.81 87 VAL A O 1
ATOM 719 N N . LEU A 1 88 ? -8.975 -8.916 9.101 1.00 91.94 88 LEU A N 1
ATOM 720 C CA . LEU A 1 88 ? -10.215 -9.337 8.432 1.00 91.94 88 LEU A CA 1
ATOM 721 C C . LEU A 1 88 ? -10.166 -10.754 7.859 1.00 91.94 88 LEU A C 1
ATOM 723 O O . LEU A 1 88 ? -11.209 -11.401 7.790 1.00 91.94 88 LEU A O 1
ATOM 727 N N . ALA A 1 89 ? -8.991 -11.236 7.453 1.00 92.38 89 ALA A N 1
ATOM 728 C CA . ALA A 1 89 ? -8.827 -12.619 7.016 1.00 92.38 89 ALA A CA 1
ATOM 729 C C . ALA A 1 89 ? -8.995 -13.602 8.187 1.00 92.38 89 ALA A C 1
ATOM 731 O O . ALA A 1 89 ? -9.651 -14.630 8.031 1.00 92.38 89 ALA A O 1
ATOM 732 N N . THR A 1 90 ? -8.446 -13.266 9.356 1.00 90.69 90 THR A N 1
ATOM 733 C CA . THR A 1 90 ? -8.579 -14.058 10.586 1.00 90.69 90 THR A CA 1
ATOM 734 C C . THR A 1 90 ? -10.005 -13.985 11.147 1.00 90.69 90 THR A C 1
ATOM 736 O O . THR A 1 90 ? -10.586 -15.010 11.485 1.00 90.69 90 THR A O 1
ATOM 739 N N . CYS A 1 91 ? -10.634 -12.807 11.146 1.00 87.62 91 CYS A N 1
ATOM 740 C CA . CYS A 1 91 ? -12.002 -12.601 11.632 1.00 87.62 91 CYS A CA 1
ATOM 741 C C . CYS A 1 91 ? -13.075 -12.757 10.534 1.00 87.62 91 CYS A C 1
ATOM 743 O O . CYS A 1 91 ? -14.065 -12.020 10.501 1.00 87.62 91 CYS A O 1
ATOM 745 N N . SER A 1 92 ? -12.885 -13.691 9.602 1.00 88.56 92 SER A N 1
ATOM 746 C CA . SER A 1 92 ? -13.746 -13.853 8.419 1.00 88.56 92 SER A CA 1
ATOM 747 C C . SER A 1 92 ? -15.191 -14.268 8.739 1.00 88.56 92 SER A C 1
ATOM 749 O O . SER A 1 92 ? -16.099 -13.941 7.970 1.00 88.56 92 SER A O 1
ATOM 751 N N . ASN A 1 93 ? -15.435 -14.897 9.889 1.00 90.56 93 ASN A N 1
ATOM 752 C CA . ASN A 1 93 ? -16.775 -15.305 10.330 1.00 90.56 93 ASN A CA 1
ATOM 753 C C . ASN A 1 93 ? -17.510 -14.222 11.144 1.00 90.56 93 ASN A C 1
ATOM 755 O O . ASN A 1 93 ? -18.706 -14.340 11.399 1.00 90.56 93 ASN A O 1
ATOM 759 N N . GLU A 1 94 ? -16.834 -13.129 11.505 1.00 93.38 94 GLU A N 1
ATOM 760 C CA . GLU A 1 94 ? -17.408 -12.091 12.362 1.00 93.38 94 GLU A CA 1
ATOM 761 C C . GLU A 1 94 ? -18.318 -11.133 11.584 1.00 93.38 94 GLU A C 1
ATOM 763 O O . GLU A 1 94 ? -17.858 -10.257 10.841 1.00 93.38 94 GLU A O 1
ATOM 768 N N . ILE A 1 95 ? -19.631 -11.254 11.807 1.00 93.88 95 ILE A N 1
ATOM 769 C CA . ILE A 1 95 ? -20.662 -10.412 11.172 1.00 93.88 95 ILE A CA 1
ATOM 770 C C . ILE A 1 95 ? -20.458 -8.935 11.532 1.00 93.88 95 ILE A C 1
ATOM 772 O O . ILE A 1 95 ? -20.587 -8.059 10.679 1.00 93.88 95 ILE A O 1
ATOM 776 N N . VAL A 1 96 ? -20.045 -8.650 12.771 1.00 95.12 96 VAL A N 1
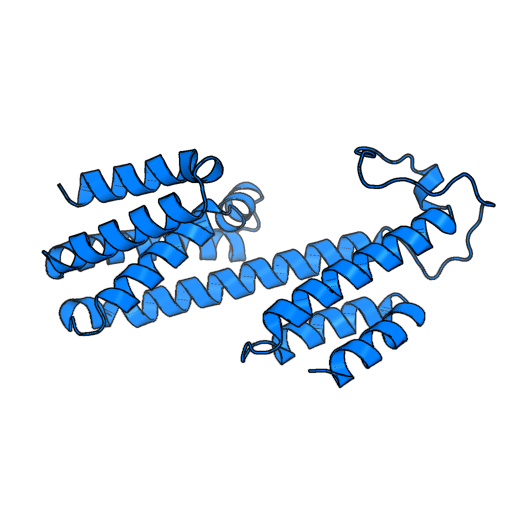ATOM 777 C CA . VAL A 1 96 ? -19.789 -7.282 13.260 1.00 95.12 96 VAL A CA 1
ATOM 778 C C . VAL A 1 96 ? -18.692 -6.577 12.451 1.00 95.12 96 VAL A C 1
ATOM 780 O O . VAL A 1 96 ? -18.708 -5.355 12.323 1.00 95.12 96 VAL A O 1
ATOM 783 N N . LEU A 1 97 ? -17.749 -7.333 11.877 1.00 93.31 97 LEU A N 1
ATOM 784 C CA . LEU A 1 97 ? -16.661 -6.797 11.058 1.00 93.31 97 LEU A CA 1
ATOM 785 C C . LEU A 1 97 ? -16.994 -6.769 9.561 1.00 93.31 97 LEU A C 1
ATOM 787 O O . LEU A 1 97 ? -16.241 -6.176 8.793 1.00 93.31 97 LEU A O 1
ATOM 791 N N . GLN A 1 98 ? -18.117 -7.336 9.108 1.00 94.44 98 GLN A N 1
ATOM 792 C CA . GLN A 1 98 ? -18.500 -7.274 7.691 1.00 94.44 98 GLN A CA 1
ATOM 793 C C . GLN A 1 98 ? -18.550 -5.853 7.111 1.00 94.44 98 GLN A C 1
ATOM 795 O O . GLN A 1 98 ? -17.985 -5.659 6.029 1.00 94.44 98 GLN A O 1
ATOM 800 N N . PRO A 1 99 ? -19.116 -4.840 7.802 1.00 95.88 99 PRO A N 1
ATOM 801 C CA . PRO A 1 99 ? -19.225 -3.496 7.237 1.00 95.88 99 PRO A CA 1
ATOM 802 C C . PRO A 1 99 ? -17.872 -2.849 6.919 1.00 95.88 99 PRO A C 1
ATOM 804 O O . PRO A 1 99 ? -17.799 -1.954 6.080 1.00 95.88 99 PRO A O 1
ATOM 807 N N . ILE A 1 100 ? -16.780 -3.302 7.550 1.00 94.75 100 ILE A N 1
ATOM 808 C CA . ILE A 1 100 ? -15.451 -2.724 7.335 1.00 94.75 100 ILE A CA 1
ATOM 809 C C . ILE A 1 100 ? -14.672 -3.356 6.178 1.00 94.75 100 ILE A C 1
ATOM 811 O O . ILE A 1 100 ? -13.665 -2.797 5.736 1.00 94.75 100 ILE A O 1
ATOM 815 N N . ARG A 1 101 ? -15.153 -4.483 5.636 1.00 93.69 101 ARG A N 1
ATOM 816 C CA . ARG A 1 101 ? -14.513 -5.170 4.505 1.00 93.69 101 ARG A CA 1
ATOM 817 C C . ARG A 1 101 ? -14.414 -4.258 3.296 1.00 93.69 101 ARG A C 1
ATOM 819 O O . ARG A 1 101 ? -13.328 -4.088 2.754 1.00 93.69 101 ARG A O 1
ATOM 826 N N . TYR A 1 102 ? -15.520 -3.624 2.914 1.00 94.94 102 TYR A N 1
ATOM 827 C CA . TYR A 1 102 ? -15.547 -2.764 1.735 1.00 94.94 102 TYR A CA 1
ATOM 828 C C . TYR A 1 102 ? -14.629 -1.532 1.873 1.00 94.94 102 TYR A C 1
ATOM 830 O O . TYR A 1 102 ? -13.776 -1.347 1.002 1.00 94.94 102 TYR A O 1
ATOM 838 N N . PRO A 1 103 ? -14.685 -0.737 2.966 1.00 97.19 103 PRO A N 1
ATOM 839 C CA . PRO A 1 103 ? -13.725 0.342 3.201 1.00 97.19 103 PRO A CA 1
ATOM 840 C C . PRO A 1 103 ? -12.264 -0.109 3.158 1.00 97.19 103 PRO A C 1
ATOM 842 O O . PRO A 1 103 ? -11.440 0.559 2.533 1.00 97.19 103 PRO A O 1
ATOM 845 N N . LEU A 1 104 ? -11.929 -1.240 3.788 1.00 95.75 104 LEU A N 1
ATOM 846 C CA . LEU A 1 104 ? -10.554 -1.727 3.799 1.00 95.75 104 LEU A CA 1
ATOM 847 C C . LEU A 1 104 ? -10.091 -2.157 2.408 1.00 95.75 104 LEU A C 1
ATOM 849 O O . LEU A 1 104 ? -9.008 -1.760 1.985 1.00 95.75 104 LEU A O 1
ATOM 853 N N . ILE A 1 105 ? -10.909 -2.934 1.693 1.00 94.62 105 ILE A N 1
ATOM 854 C CA . ILE A 1 105 ? -10.639 -3.348 0.312 1.00 94.62 105 ILE A CA 1
ATOM 855 C C . ILE A 1 105 ? -10.403 -2.103 -0.541 1.00 94.62 105 ILE A C 1
ATOM 857 O O . ILE A 1 105 ? -9.385 -2.002 -1.220 1.00 94.62 105 ILE A O 1
ATOM 861 N N . HIS A 1 106 ? -11.274 -1.102 -0.439 1.00 95.38 106 HIS A N 1
ATOM 862 C CA . HIS A 1 106 ? -11.135 0.134 -1.196 1.00 95.38 106 HIS A CA 1
ATOM 863 C C . HIS A 1 106 ? -9.813 0.868 -0.896 1.00 95.38 106 HIS A C 1
ATOM 865 O O . HIS A 1 106 ? -9.124 1.309 -1.818 1.00 95.38 106 HIS A O 1
ATOM 871 N N . VAL A 1 107 ? -9.404 0.956 0.376 1.00 96.56 107 VAL A N 1
ATOM 872 C CA . VAL A 1 107 ? -8.106 1.542 0.764 1.00 96.56 107 VAL A CA 1
ATOM 873 C C . VAL A 1 107 ? -6.933 0.701 0.260 1.00 96.56 107 VAL A C 1
ATOM 875 O O . VAL A 1 107 ? -5.966 1.265 -0.249 1.00 96.56 107 VAL A O 1
ATOM 878 N N . ALA A 1 108 ? -7.008 -0.627 0.348 1.00 93.38 108 ALA A N 1
ATOM 879 C CA . ALA A 1 108 ? -5.952 -1.529 -0.101 1.00 93.38 108 ALA A CA 1
ATOM 880 C C . ALA A 1 108 ? -5.742 -1.453 -1.619 1.00 93.38 108 ALA A C 1
ATOM 882 O O . ALA A 1 108 ? -4.617 -1.245 -2.080 1.00 93.38 108 ALA A O 1
ATOM 883 N N . PHE A 1 109 ? -6.824 -1.525 -2.396 1.00 90.88 109 PHE A N 1
ATOM 884 C CA . PHE A 1 109 ? -6.786 -1.351 -3.848 1.00 90.88 109 PHE A CA 1
ATOM 885 C C . PHE A 1 109 ? -6.310 0.050 -4.235 1.00 90.88 109 PHE A C 1
ATOM 887 O O . PHE A 1 109 ? -5.468 0.200 -5.123 1.00 90.88 109 PHE A O 1
ATOM 894 N N . GLY A 1 110 ? -6.797 1.085 -3.548 1.00 92.69 110 GLY A N 1
ATOM 895 C CA . GLY A 1 110 ? -6.356 2.456 -3.769 1.00 92.69 110 GLY A CA 1
ATOM 896 C C . GLY A 1 110 ? -4.861 2.648 -3.487 1.00 92.69 110 GLY A C 1
ATOM 897 O O . GLY A 1 110 ? -4.170 3.279 -4.287 1.00 92.69 110 GLY A O 1
ATOM 898 N N . CYS A 1 111 ? -4.347 2.063 -2.402 1.00 92.69 111 CYS A N 1
ATOM 899 C CA . CYS A 1 111 ? -2.930 2.078 -2.041 1.00 92.69 111 CYS A CA 1
ATOM 900 C C . CYS A 1 111 ? -2.083 1.367 -3.103 1.00 92.69 111 CYS A C 1
ATOM 902 O O . CYS A 1 111 ? -1.146 1.963 -3.634 1.00 92.69 111 CYS A O 1
ATOM 904 N N . ALA A 1 112 ? -2.458 0.144 -3.492 1.00 87.62 112 ALA A N 1
ATOM 905 C CA . ALA A 1 112 ? -1.761 -0.612 -4.531 1.00 87.62 112 ALA A CA 1
ATOM 906 C C . ALA A 1 112 ? -1.718 0.154 -5.862 1.00 87.62 112 ALA A C 1
ATOM 908 O O . ALA A 1 112 ? -0.658 0.283 -6.477 1.00 87.62 112 ALA A O 1
ATOM 909 N N . ARG A 1 113 ? -2.850 0.739 -6.278 1.00 86.31 113 ARG A N 1
ATOM 910 C CA . ARG A 1 113 ? -2.933 1.557 -7.495 1.00 86.31 113 ARG A CA 1
ATOM 911 C C . ARG A 1 113 ? -2.058 2.806 -7.408 1.00 86.31 113 ARG A C 1
ATOM 913 O O . ARG A 1 113 ? -1.380 3.135 -8.378 1.00 86.31 113 ARG A O 1
ATOM 920 N N . TYR A 1 114 ? -2.063 3.497 -6.270 1.00 89.69 114 TYR A N 1
ATOM 921 C CA . TYR A 1 114 ? -1.252 4.695 -6.061 1.00 89.69 114 TYR A CA 1
ATOM 922 C C . TYR A 1 114 ? 0.247 4.380 -6.135 1.00 89.69 114 TYR A C 1
ATOM 924 O O . TYR A 1 114 ? 0.971 5.025 -6.892 1.00 89.69 114 TYR A O 1
ATOM 932 N N . LEU A 1 115 ? 0.703 3.355 -5.408 1.00 85.75 115 LEU A N 1
ATOM 933 C CA . LEU A 1 115 ? 2.104 2.926 -5.410 1.00 85.75 115 LEU A CA 1
ATOM 934 C C . LEU A 1 115 ? 2.553 2.466 -6.792 1.00 85.75 115 LEU A C 1
ATOM 936 O O . LEU A 1 115 ? 3.628 2.852 -7.246 1.00 85.75 115 LEU A O 1
ATOM 940 N N . ARG A 1 116 ? 1.701 1.711 -7.493 1.00 81.00 116 ARG A N 1
ATOM 941 C CA . ARG A 1 116 ? 1.932 1.319 -8.883 1.00 81.00 116 ARG A CA 1
ATOM 942 C C . ARG A 1 116 ? 2.141 2.541 -9.771 1.00 81.00 116 ARG A C 1
ATOM 944 O O . ARG A 1 116 ? 3.142 2.618 -10.471 1.00 81.00 116 ARG A O 1
ATOM 951 N N . ASN A 1 117 ? 1.240 3.518 -9.717 1.00 82.94 117 ASN A N 1
ATOM 952 C CA . ASN A 1 117 ? 1.338 4.715 -10.552 1.00 82.94 117 ASN A CA 1
ATOM 953 C C . ASN A 1 117 ? 2.579 5.558 -10.223 1.00 82.94 117 ASN A C 1
ATOM 955 O O . ASN A 1 117 ? 3.207 6.094 -11.134 1.00 82.94 117 ASN A O 1
ATOM 959 N N . GLN A 1 118 ? 2.965 5.649 -8.948 1.00 85.06 118 GLN A N 1
ATOM 960 C CA . GLN A 1 118 ? 4.196 6.339 -8.556 1.00 85.06 118 GLN A CA 1
ATOM 961 C C . GLN A 1 118 ? 5.445 5.608 -9.047 1.00 85.06 118 GLN A C 1
ATOM 963 O O . GLN A 1 118 ? 6.352 6.246 -9.578 1.00 85.06 118 GLN A O 1
ATOM 968 N N . PHE A 1 119 ? 5.474 4.277 -8.955 1.00 81.19 119 PHE A N 1
ATOM 969 C CA . PHE A 1 119 ? 6.558 3.477 -9.518 1.00 81.19 119 PHE A CA 1
ATOM 970 C C . PHE A 1 119 ? 6.689 3.696 -11.032 1.00 81.19 119 PHE A C 1
ATOM 972 O O . PHE A 1 119 ? 7.784 3.979 -11.511 1.00 81.19 119 PHE A O 1
ATOM 979 N N . LEU A 1 120 ? 5.575 3.656 -11.773 1.00 77.06 120 LEU A N 1
ATOM 980 C CA . LEU A 1 120 ? 5.559 3.898 -13.222 1.00 77.06 120 LEU A CA 1
ATOM 981 C C . LEU A 1 120 ? 6.057 5.296 -13.583 1.00 77.06 120 LEU A C 1
ATOM 983 O O . LEU A 1 120 ? 6.838 5.449 -14.519 1.00 77.06 120 LEU A O 1
ATOM 987 N N . LYS A 1 121 ? 5.636 6.314 -12.829 1.00 81.44 121 LYS A N 1
ATOM 988 C CA . LYS A 1 121 ? 6.074 7.696 -13.038 1.00 81.44 121 LYS A CA 1
ATOM 989 C C . LYS A 1 121 ? 7.574 7.852 -12.794 1.00 81.44 121 LYS A C 1
ATOM 991 O O . LYS A 1 121 ? 8.262 8.466 -13.606 1.00 81.44 121 LYS A O 1
ATOM 996 N N . ASN A 1 122 ? 8.080 7.288 -11.699 1.00 80.56 122 ASN A N 1
ATOM 997 C CA . ASN A 1 122 ? 9.502 7.347 -11.365 1.00 80.56 122 ASN A CA 1
ATOM 998 C C . ASN A 1 122 ? 10.336 6.629 -12.424 1.00 80.56 122 ASN A C 1
ATOM 1000 O O . ASN A 1 122 ? 11.308 7.188 -12.919 1.00 80.56 122 ASN A O 1
ATOM 1004 N N . LEU A 1 123 ? 9.896 5.441 -12.834 1.00 74.69 123 LEU A N 1
ATOM 1005 C CA . LEU A 1 123 ? 10.520 4.678 -13.902 1.00 74.69 123 LEU A CA 1
ATOM 1006 C C . LEU A 1 123 ? 10.550 5.456 -15.224 1.00 74.69 123 LEU A C 1
ATOM 1008 O O . LEU A 1 123 ? 11.601 5.542 -15.852 1.00 74.69 123 LEU A O 1
ATOM 1012 N N . HIS A 1 124 ? 9.420 6.029 -15.644 1.00 72.31 124 HIS A N 1
ATOM 1013 C CA . HIS A 1 124 ? 9.342 6.836 -16.860 1.00 72.31 124 HIS A CA 1
ATOM 1014 C C . HIS A 1 124 ? 10.323 8.012 -16.804 1.00 72.31 124 HIS A C 1
ATOM 1016 O O . HIS A 1 124 ? 11.078 8.228 -17.747 1.00 72.31 124 HIS A O 1
ATOM 1022 N N . ASN A 1 125 ? 10.376 8.727 -15.677 1.00 74.50 125 ASN A N 1
ATOM 1023 C CA . ASN A 1 125 ? 11.325 9.821 -15.488 1.00 74.50 125 ASN A CA 1
ATOM 1024 C C . ASN A 1 125 ? 12.779 9.339 -15.600 1.00 74.50 125 ASN A C 1
ATOM 1026 O O . ASN A 1 125 ? 13.569 9.970 -16.296 1.00 74.50 125 ASN A O 1
ATOM 1030 N N . THR A 1 126 ? 13.135 8.211 -14.976 1.00 71.56 126 THR A N 1
ATOM 1031 C CA . THR A 1 126 ? 14.485 7.634 -15.077 1.00 71.56 126 THR A CA 1
ATOM 1032 C C . THR A 1 126 ? 14.830 7.222 -16.510 1.00 71.56 126 THR A C 1
ATOM 1034 O O . THR A 1 126 ? 15.936 7.495 -16.969 1.00 71.56 126 THR A O 1
ATOM 1037 N N . LEU A 1 127 ? 13.887 6.619 -17.240 1.00 70.75 127 LEU A N 1
ATOM 1038 C CA . LEU A 1 127 ? 14.078 6.247 -18.644 1.00 70.75 127 LEU A CA 1
ATOM 1039 C C . LEU A 1 127 ? 14.240 7.477 -19.546 1.00 70.75 127 LEU A C 1
ATOM 1041 O O . LEU A 1 127 ? 15.109 7.475 -20.408 1.00 70.75 127 LEU A O 1
ATOM 1045 N N . CYS A 1 128 ? 13.470 8.546 -19.326 1.00 70.50 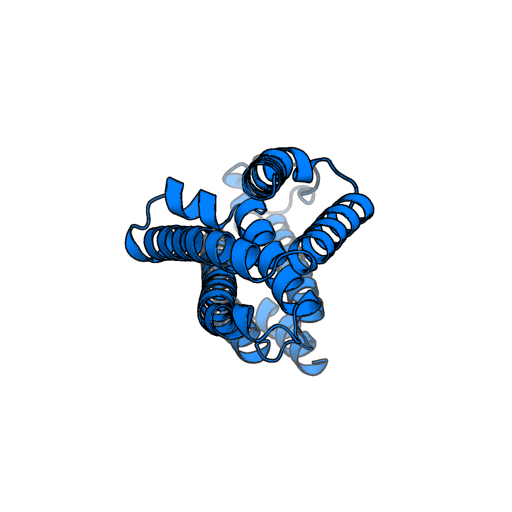128 CYS A N 1
ATOM 1046 C CA . CYS A 1 128 ? 13.618 9.788 -20.089 1.00 70.50 128 CYS A CA 1
ATOM 1047 C C . CYS A 1 128 ? 14.946 10.508 -19.810 1.00 70.50 128 CYS A C 1
ATOM 1049 O O . CYS A 1 128 ? 15.499 11.127 -20.719 1.00 70.50 128 CYS A O 1
ATOM 1051 N N . LEU A 1 129 ? 15.471 10.429 -18.580 1.00 69.50 129 LEU A N 1
ATOM 1052 C CA . LEU A 1 129 ? 16.788 10.985 -18.239 1.00 69.50 129 LEU A CA 1
ATOM 1053 C C . LEU A 1 129 ? 17.917 10.278 -19.000 1.00 69.50 129 LEU A C 1
ATOM 1055 O O . LEU A 1 129 ? 18.882 10.915 -19.422 1.00 69.50 129 LEU A O 1
ATOM 1059 N N . VAL A 1 130 ? 17.787 8.968 -19.211 1.00 67.81 130 VAL A N 1
ATOM 1060 C CA . VAL A 1 130 ? 18.728 8.175 -20.001 1.00 67.81 130 VAL A CA 1
ATOM 1061 C C . VAL A 1 130 ? 18.200 8.089 -21.430 1.00 67.81 130 VAL A C 1
ATOM 1063 O O . VAL A 1 130 ? 17.627 7.087 -21.830 1.00 67.81 130 VAL A O 1
ATOM 1066 N N . ASN A 1 131 ? 18.361 9.150 -22.226 1.00 63.84 131 ASN A N 1
ATOM 1067 C CA . ASN A 1 131 ? 17.907 9.142 -23.621 1.00 63.84 131 ASN A CA 1
ATOM 1068 C C . ASN A 1 131 ? 18.648 8.060 -24.442 1.00 63.84 131 ASN A C 1
ATOM 1070 O O . ASN A 1 131 ? 19.740 8.290 -24.973 1.00 63.84 131 ASN A O 1
ATOM 1074 N N . PHE A 1 132 ? 18.035 6.878 -24.548 1.00 64.00 132 PHE A N 1
ATOM 1075 C CA . PHE A 1 132 ? 18.576 5.713 -25.252 1.00 64.00 132 PHE A CA 1
ATOM 1076 C C . PHE A 1 132 ? 18.585 5.880 -26.778 1.00 64.00 132 PHE A C 1
ATOM 1078 O O . PHE A 1 132 ? 19.303 5.150 -27.459 1.00 64.00 132 PHE A O 1
ATOM 1085 N N . ASN A 1 133 ? 17.843 6.849 -27.327 1.00 61.19 133 ASN A N 1
ATOM 1086 C CA . ASN A 1 133 ? 17.749 7.068 -28.773 1.00 61.19 133 ASN A CA 1
ATOM 1087 C C . ASN A 1 133 ? 18.938 7.860 -29.344 1.00 61.19 133 ASN A C 1
ATOM 1089 O O . ASN A 1 133 ? 19.196 7.804 -30.546 1.00 61.19 133 ASN A O 1
ATOM 1093 N N . HIS A 1 134 ? 19.686 8.597 -28.518 1.00 59.38 134 HIS A N 1
ATOM 1094 C CA . HIS A 1 134 ? 20.833 9.366 -29.002 1.00 59.38 134 HIS A CA 1
ATOM 1095 C C . HIS A 1 134 ? 22.062 8.460 -29.180 1.00 59.38 134 HIS A C 1
ATOM 1097 O O . HIS A 1 134 ? 22.450 7.762 -28.244 1.00 59.38 134 HIS A O 1
ATOM 1103 N N . LYS A 1 135 ? 22.748 8.525 -30.332 1.00 59.91 135 LYS A N 1
ATOM 1104 C CA . LYS A 1 135 ? 24.016 7.799 -30.552 1.00 59.91 135 LYS A CA 1
ATOM 1105 C C . LYS A 1 135 ? 25.034 8.148 -29.447 1.00 59.91 135 LYS A C 1
ATOM 1107 O O . LYS A 1 135 ? 25.168 9.330 -29.116 1.00 59.91 135 LYS A O 1
ATOM 1112 N N . PRO A 1 136 ? 25.714 7.174 -28.827 1.00 59.56 136 PRO A N 1
ATOM 1113 C CA . PRO A 1 136 ? 26.671 7.460 -27.760 1.00 59.56 136 PRO A CA 1
ATOM 1114 C C . PRO A 1 136 ? 27.794 8.371 -28.278 1.00 59.56 136 PRO A C 1
ATOM 1116 O O . PRO A 1 136 ? 28.365 8.106 -29.331 1.00 59.56 136 PRO A O 1
ATOM 1119 N N . LYS A 1 137 ? 28.069 9.475 -27.565 1.00 61.56 137 LYS A N 1
ATOM 1120 C CA . LYS A 1 137 ? 29.051 10.497 -27.992 1.00 61.56 137 LYS A CA 1
ATOM 1121 C C . LYS A 1 137 ? 30.486 10.184 -27.555 1.00 61.56 137 LYS A C 1
ATOM 1123 O O . LYS A 1 137 ? 31.407 10.804 -28.072 1.00 61.56 137 LYS A O 1
ATOM 1128 N N . ARG A 1 138 ? 30.685 9.293 -26.578 1.00 56.59 138 ARG A N 1
ATOM 1129 C CA . ARG A 1 138 ? 32.003 9.002 -25.992 1.00 56.59 138 ARG A CA 1
ATOM 1130 C C . ARG A 1 138 ? 32.262 7.501 -25.910 1.00 56.59 138 ARG A C 1
ATOM 1132 O O . ARG A 1 138 ? 31.365 6.735 -25.557 1.00 56.59 138 ARG A O 1
ATOM 1139 N N . SER A 1 139 ? 33.488 7.122 -26.263 1.00 58.09 13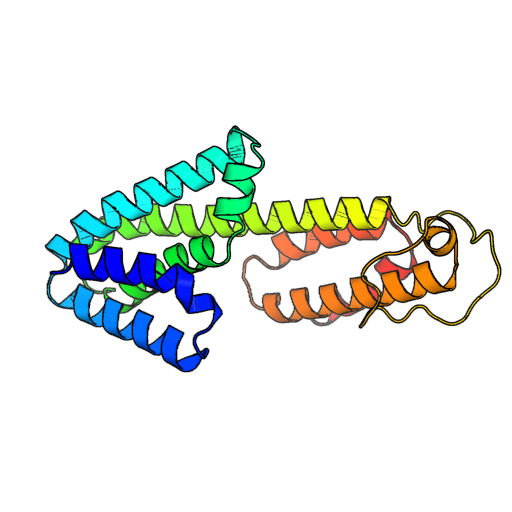9 SER A N 1
ATOM 1140 C CA . SER A 1 139 ? 34.042 5.771 -26.197 1.00 58.09 139 SER A CA 1
ATOM 1141 C C . SER A 1 139 ? 34.376 5.359 -24.759 1.00 58.09 139 SER A C 1
ATOM 1143 O O . SER A 1 139 ? 34.740 6.182 -23.923 1.00 58.09 139 SER A O 1
ATOM 1145 N N . THR A 1 140 ? 34.208 4.062 -24.521 1.00 56.09 140 THR A N 1
ATOM 1146 C CA . THR A 1 140 ? 34.165 3.307 -23.264 1.00 56.09 140 THR A CA 1
ATOM 1147 C C . THR A 1 140 ? 35.286 3.619 -22.264 1.00 56.09 140 THR A C 1
ATOM 1149 O O . THR A 1 140 ? 36.453 3.343 -22.530 1.00 56.09 140 THR A O 1
ATOM 1152 N N . LEU A 1 141 ? 34.919 4.078 -21.064 1.00 55.88 141 LEU A N 1
ATOM 1153 C CA . LEU A 1 141 ? 35.662 3.788 -19.832 1.00 55.88 141 LEU A CA 1
ATOM 1154 C C . LEU A 1 141 ? 35.058 2.539 -19.171 1.00 55.88 141 LEU A C 1
ATOM 1156 O O . LEU A 1 141 ? 33.967 2.100 -19.550 1.00 55.88 141 LEU A O 1
ATOM 1160 N N . LYS A 1 142 ? 35.798 1.931 -18.231 1.00 63.91 142 LYS A N 1
ATOM 1161 C CA . LYS A 1 142 ? 35.406 0.694 -17.531 1.00 63.91 142 LYS A CA 1
ATOM 1162 C C . LYS A 1 142 ? 33.924 0.733 -17.109 1.00 63.91 142 LYS A C 1
ATOM 1164 O O . LYS A 1 142 ? 33.467 1.785 -16.661 1.00 63.91 142 LYS A O 1
ATOM 1169 N N . PRO A 1 143 ? 33.183 -0.386 -17.235 1.00 64.19 143 PRO A N 1
ATOM 1170 C CA . PRO A 1 143 ? 31.781 -0.456 -16.837 1.00 64.19 143 PRO A CA 1
ATOM 1171 C C . PRO A 1 143 ? 31.571 0.092 -15.423 1.00 64.19 143 PRO A C 1
ATOM 1173 O O . PRO A 1 143 ? 32.302 -0.274 -14.505 1.00 64.19 143 PRO A O 1
ATOM 1176 N N . ILE A 1 144 ? 30.580 0.970 -15.263 1.00 69.00 144 ILE A N 1
ATOM 1177 C CA . ILE A 1 144 ? 30.223 1.527 -13.957 1.00 69.00 144 ILE A CA 1
ATOM 1178 C C . ILE A 1 144 ? 29.608 0.419 -13.114 1.00 69.00 144 ILE A C 1
ATOM 1180 O O . ILE A 1 144 ? 28.609 -0.191 -13.507 1.00 69.00 144 ILE A O 1
ATOM 1184 N N . ASP A 1 145 ? 30.206 0.192 -11.951 1.00 71.94 145 ASP A N 1
ATOM 1185 C CA . ASP A 1 145 ? 29.638 -0.676 -10.939 1.00 71.94 145 ASP A CA 1
ATOM 1186 C C . ASP A 1 145 ? 28.556 0.082 -10.157 1.00 71.94 145 ASP A C 1
ATOM 1188 O O . ASP A 1 145 ? 28.818 1.086 -9.483 1.00 71.94 145 ASP A O 1
ATOM 1192 N N . PHE A 1 146 ? 27.318 -0.389 -10.285 1.00 73.25 146 PHE A N 1
ATOM 1193 C CA . PHE A 1 146 ? 26.158 0.183 -9.608 1.00 73.25 146 PHE A CA 1
ATOM 1194 C C . PHE A 1 146 ? 26.070 -0.213 -8.135 1.00 73.25 146 PHE A C 1
ATOM 1196 O O . PHE A 1 146 ? 25.270 0.385 -7.418 1.00 73.25 146 PHE A O 1
ATOM 1203 N N . ASP A 1 147 ? 26.870 -1.176 -7.673 1.00 77.44 147 ASP A N 1
ATOM 1204 C CA . ASP A 1 147 ? 26.736 -1.701 -6.316 1.00 77.44 147 ASP A CA 1
ATOM 1205 C C . ASP A 1 147 ? 27.252 -0.695 -5.265 1.00 77.44 147 ASP A C 1
ATOM 1207 O O . ASP A 1 147 ? 26.723 -0.635 -4.155 1.00 77.44 147 ASP A O 1
ATOM 1211 N N . CYS A 1 148 ? 28.197 0.180 -5.643 1.00 73.81 148 CYS A N 1
ATOM 1212 C CA . CYS A 1 148 ? 28.794 1.187 -4.750 1.00 73.81 148 CYS A CA 1
ATOM 1213 C C . CYS A 1 148 ? 28.663 2.649 -5.235 1.00 73.81 148 CYS A C 1
ATOM 1215 O O . CYS A 1 148 ? 29.021 3.580 -4.510 1.00 73.81 148 CYS A O 1
ATOM 1217 N N . SER A 1 149 ? 28.161 2.894 -6.450 1.00 70.75 149 SER A N 1
ATOM 1218 C CA . SER A 1 149 ? 28.129 4.242 -7.042 1.00 70.75 149 SER A CA 1
ATOM 1219 C C . SER A 1 149 ? 26.878 5.033 -6.639 1.00 70.75 149 SER A C 1
ATOM 1221 O O . SER A 1 149 ? 25.844 4.962 -7.298 1.00 70.75 149 SER A O 1
ATOM 1223 N N . LEU A 1 150 ? 26.977 5.845 -5.580 1.00 73.81 150 LEU A N 1
ATOM 1224 C CA . LEU A 1 150 ? 25.869 6.699 -5.109 1.00 73.81 150 LEU A CA 1
ATOM 1225 C C . LEU A 1 150 ? 25.664 7.977 -5.938 1.00 73.81 150 LEU A C 1
ATOM 1227 O O . LEU A 1 150 ? 24.574 8.550 -5.938 1.00 73.81 150 LEU A O 1
ATOM 1231 N N . LYS A 1 151 ? 26.707 8.455 -6.626 1.00 76.00 151 LYS A N 1
ATOM 1232 C CA . LYS A 1 151 ? 26.669 9.694 -7.410 1.00 76.00 151 LYS A CA 1
ATOM 1233 C C . LYS A 1 151 ? 27.361 9.493 -8.747 1.00 76.00 151 LYS A C 1
ATOM 1235 O O . LYS A 1 151 ? 28.502 9.049 -8.802 1.00 76.00 151 LYS A O 1
ATOM 1240 N N . LEU A 1 152 ? 26.673 9.879 -9.815 1.00 71.12 152 LEU A N 1
ATOM 1241 C CA . LEU A 1 152 ? 27.193 9.837 -11.175 1.00 71.12 152 LEU A CA 1
ATOM 1242 C C . LEU A 1 152 ? 27.440 11.260 -11.672 1.00 71.12 152 LEU A C 1
ATOM 1244 O O . LEU A 1 152 ? 26.642 12.166 -11.432 1.00 71.12 152 LEU A O 1
ATOM 1248 N N . SER A 1 153 ? 28.559 11.458 -12.364 1.00 76.25 153 SER A N 1
ATOM 1249 C CA . SER A 1 153 ? 28.821 12.688 -13.105 1.00 76.25 153 SER A CA 1
ATOM 1250 C C . SER A 1 153 ? 27.948 12.757 -14.366 1.00 76.25 153 SER A C 1
ATOM 1252 O O . SER A 1 153 ? 27.596 11.734 -14.956 1.00 76.25 153 SER A O 1
ATOM 1254 N N . ASN A 1 154 ? 27.651 13.973 -14.837 1.00 74.62 154 ASN A N 1
ATOM 1255 C CA . ASN A 1 154 ? 26.924 14.173 -16.099 1.00 74.62 154 ASN A CA 1
ATOM 1256 C C . ASN A 1 154 ? 27.660 13.573 -17.313 1.00 74.62 154 ASN A C 1
ATOM 1258 O O . ASN A 1 154 ? 27.028 13.265 -18.320 1.00 74.62 154 ASN A O 1
ATOM 1262 N N . ALA A 1 155 ? 28.982 13.379 -17.225 1.00 73.31 155 ALA A N 1
ATOM 1263 C CA . ALA A 1 155 ? 29.765 12.745 -18.281 1.00 73.31 155 ALA A CA 1
ATOM 1264 C C . ALA A 1 155 ? 29.400 11.262 -18.456 1.00 73.31 155 ALA A C 1
ATOM 1266 O O . ALA A 1 155 ? 29.262 10.814 -19.594 1.00 73.31 155 ALA A O 1
ATOM 1267 N N . HIS A 1 156 ? 29.154 10.539 -17.357 1.00 73.00 156 HIS A N 1
ATOM 1268 C CA . HIS A 1 156 ? 28.767 9.125 -17.398 1.00 73.00 156 HIS A CA 1
ATOM 1269 C C . HIS A 1 156 ? 27.406 8.902 -18.070 1.00 73.00 156 HIS A C 1
ATOM 1271 O O . HIS A 1 156 ? 27.210 7.899 -18.749 1.00 73.00 156 HIS A O 1
ATOM 1277 N N . LEU A 1 157 ? 26.479 9.866 -17.981 1.00 70.94 157 LEU A N 1
ATOM 1278 C CA . LEU A 1 157 ? 25.165 9.784 -18.642 1.00 70.94 157 LEU A CA 1
ATOM 1279 C C . LEU A 1 157 ? 25.263 9.740 -20.184 1.00 70.94 157 LEU A C 1
ATOM 1281 O O . LEU A 1 157 ? 24.338 9.296 -20.878 1.00 70.94 157 LEU A O 1
ATOM 1285 N N . LEU A 1 158 ? 26.384 10.209 -20.742 1.00 70.62 158 LEU A N 1
ATOM 1286 C CA . LEU A 1 158 ? 26.646 10.224 -22.182 1.00 70.62 158 LEU A CA 1
ATOM 1287 C C . LEU A 1 158 ? 27.340 8.949 -22.689 1.00 70.62 158 LEU A C 1
ATOM 1289 O O . LEU A 1 158 ? 27.428 8.765 -23.907 1.00 70.62 158 LEU A O 1
ATOM 1293 N N . GLU A 1 159 ? 27.815 8.084 -21.789 1.00 73.44 159 GLU A N 1
ATOM 1294 C CA . GLU A 1 159 ? 28.555 6.865 -22.126 1.00 73.44 159 GLU A CA 1
ATOM 1295 C C . GLU A 1 159 ? 27.629 5.748 -22.633 1.00 73.44 159 GLU A C 1
ATOM 1297 O O . GLU A 1 159 ? 26.540 5.514 -22.104 1.00 73.44 159 GLU A O 1
ATOM 1302 N N . SER A 1 160 ? 28.073 5.015 -23.661 1.00 69.19 160 SER A N 1
ATOM 1303 C CA . SER A 1 160 ? 27.347 3.848 -24.188 1.00 69.19 160 SER A CA 1
ATOM 1304 C C . SER A 1 160 ? 27.238 2.718 -23.167 1.00 69.19 160 SER A C 1
ATOM 1306 O O . SER A 1 160 ? 26.167 2.131 -23.024 1.00 69.19 160 SER A O 1
ATOM 1308 N N . SER A 1 161 ? 28.331 2.428 -22.456 1.00 70.94 161 SER A N 1
ATOM 1309 C CA . SER A 1 161 ? 28.416 1.382 -21.432 1.00 70.94 161 SER A CA 1
ATOM 1310 C C . SER A 1 161 ? 27.425 1.642 -20.302 1.00 70.94 161 SER A C 1
ATOM 1312 O O . SER A 1 161 ? 26.643 0.758 -19.967 1.00 70.94 161 SER A O 1
ATOM 1314 N N . PHE A 1 162 ? 27.379 2.872 -19.782 1.00 75.62 162 PHE A N 1
ATOM 1315 C CA . PHE A 1 162 ? 26.417 3.275 -18.758 1.00 75.62 162 PHE A CA 1
ATOM 1316 C C . PHE A 1 162 ? 24.974 3.014 -19.191 1.00 75.62 162 PHE A C 1
ATOM 1318 O O . PHE A 1 162 ? 24.192 2.429 -18.439 1.00 75.62 162 PHE A O 1
ATOM 1325 N N . ARG A 1 163 ? 24.622 3.414 -20.419 1.00 72.00 163 ARG A N 1
ATOM 1326 C CA . ARG A 1 163 ? 23.279 3.200 -20.966 1.00 72.00 163 ARG A CA 1
ATOM 1327 C C . ARG A 1 163 ? 22.971 1.719 -21.080 1.00 72.00 163 ARG A C 1
ATOM 1329 O O . ARG A 1 163 ? 21.951 1.301 -20.557 1.00 72.00 163 ARG A O 1
ATOM 1336 N N . LEU A 1 164 ? 23.847 0.923 -21.691 1.00 73.62 164 LEU A N 1
ATOM 1337 C CA . LEU A 1 164 ? 23.645 -0.522 -21.840 1.00 73.62 164 LEU A CA 1
ATOM 1338 C C . LEU A 1 164 ? 23.486 -1.225 -20.485 1.00 73.62 164 LEU A C 1
ATOM 1340 O O . LEU A 1 164 ? 22.551 -2.006 -20.318 1.00 73.62 164 LEU A O 1
ATOM 1344 N N . THR A 1 165 ? 24.329 -0.904 -19.502 1.00 76.12 165 THR A N 1
ATOM 1345 C CA . THR A 1 165 ? 24.254 -1.505 -18.164 1.00 76.12 165 THR A CA 1
ATOM 1346 C C . THR A 1 165 ? 22.998 -1.061 -17.416 1.00 76.12 165 THR A C 1
ATOM 1348 O O . THR A 1 165 ? 22.296 -1.901 -16.855 1.00 76.12 165 THR A O 1
ATOM 1351 N N . THR A 1 166 ? 22.655 0.232 -17.456 1.00 75.12 166 THR A N 1
ATOM 1352 C CA . THR A 1 166 ? 21.403 0.744 -16.869 1.00 75.12 166 THR A CA 1
ATOM 1353 C C . THR A 1 166 ? 20.199 0.067 -17.515 1.00 75.12 166 THR A C 1
ATOM 1355 O O . THR A 1 166 ? 19.293 -0.379 -16.819 1.00 75.12 166 THR A O 1
ATOM 1358 N N . MET A 1 167 ? 20.208 -0.065 -18.843 1.00 72.00 167 MET A N 1
ATOM 1359 C CA . MET A 1 167 ? 19.161 -0.733 -19.609 1.00 72.00 167 MET A CA 1
ATOM 1360 C C . MET A 1 167 ? 19.003 -2.189 -19.168 1.00 72.00 167 MET A C 1
ATOM 1362 O O . MET A 1 167 ? 17.894 -2.613 -18.853 1.00 72.00 167 MET A O 1
ATOM 1366 N N . GLY A 1 168 ? 20.113 -2.927 -19.078 1.00 74.81 168 GLY A N 1
ATOM 1367 C CA . GLY A 1 168 ? 20.137 -4.311 -18.608 1.00 74.81 168 GLY A CA 1
ATOM 1368 C C . GLY A 1 168 ? 19.564 -4.457 -17.199 1.00 74.81 168 GLY A C 1
ATOM 1369 O O . GLY A 1 168 ? 18.681 -5.284 -16.990 1.00 74.81 168 GLY A O 1
ATOM 1370 N N . ARG A 1 169 ? 19.979 -3.598 -16.257 1.00 78.38 169 ARG A N 1
ATOM 1371 C CA . ARG A 1 169 ? 19.472 -3.604 -14.873 1.00 78.38 169 ARG A CA 1
ATOM 1372 C C . ARG A 1 169 ? 17.984 -3.245 -14.805 1.00 78.38 169 ARG A C 1
ATOM 1374 O O . ARG A 1 169 ? 17.233 -3.901 -14.090 1.00 78.38 169 ARG A O 1
ATOM 1381 N N . VAL A 1 170 ? 17.526 -2.240 -15.558 1.00 76.31 170 VAL A N 1
ATOM 1382 C CA . VAL A 1 170 ? 16.098 -1.872 -15.610 1.00 76.31 170 VAL A CA 1
ATOM 1383 C C . VAL A 1 170 ? 15.264 -3.033 -16.148 1.00 76.31 170 VAL A C 1
ATOM 1385 O O . VAL A 1 170 ? 14.246 -3.369 -15.543 1.00 76.31 170 VAL A O 1
ATOM 1388 N N . VAL A 1 171 ? 15.710 -3.676 -17.235 1.00 75.00 171 VAL A N 1
ATOM 1389 C CA . VAL A 1 171 ? 15.054 -4.878 -17.763 1.00 75.00 171 VAL A CA 1
ATOM 1390 C C . VAL A 1 171 ? 15.025 -5.964 -16.696 1.00 75.00 171 VAL A C 1
ATOM 1392 O O . VAL A 1 171 ? 13.938 -6.439 -16.395 1.00 75.00 171 VAL A O 1
ATOM 1395 N N . GLU A 1 172 ? 16.159 -6.309 -16.080 1.00 78.81 172 GLU A N 1
ATOM 1396 C CA . GLU A 1 172 ? 16.269 -7.347 -15.042 1.00 78.81 172 GLU A CA 1
ATOM 1397 C C . GLU A 1 172 ? 15.271 -7.130 -13.891 1.00 78.81 172 GLU A C 1
ATOM 1399 O O . GLU A 1 172 ? 14.496 -8.030 -13.550 1.00 78.81 172 GLU A O 1
ATOM 1404 N N . TYR A 1 173 ? 15.237 -5.923 -13.317 1.00 76.62 173 TYR A N 1
ATOM 1405 C CA . TYR A 1 173 ? 14.308 -5.593 -12.234 1.00 76.62 173 TYR A CA 1
ATOM 1406 C C . TYR A 1 173 ? 12.850 -5.667 -12.679 1.00 76.62 173 TYR A C 1
ATOM 1408 O O . TYR A 1 173 ? 12.004 -6.152 -11.924 1.00 76.62 173 TYR A O 1
ATOM 1416 N N . MET A 1 174 ? 12.548 -5.246 -13.907 1.00 74.94 174 MET A N 1
ATOM 1417 C CA . MET A 1 174 ? 11.214 -5.410 -14.467 1.00 74.94 174 MET A CA 1
ATOM 1418 C C . MET A 1 174 ? 10.837 -6.877 -14.644 1.00 74.94 174 MET A C 1
ATOM 1420 O O . MET A 1 174 ? 9.724 -7.242 -14.275 1.00 74.94 174 MET A O 1
ATOM 1424 N N . GLN A 1 175 ? 11.730 -7.733 -15.158 1.00 75.75 175 GLN A N 1
ATOM 1425 C CA . GLN A 1 175 ? 11.414 -9.158 -15.317 1.00 75.75 175 GLN A CA 1
ATOM 1426 C C . GLN A 1 175 ? 11.109 -9.781 -13.956 1.00 75.75 175 GLN A C 1
ATOM 1428 O O . GLN A 1 175 ? 10.116 -10.489 -13.819 1.00 75.75 175 GLN A O 1
ATOM 1433 N N . ARG A 1 176 ? 11.910 -9.464 -12.927 1.00 76.69 176 ARG A N 1
ATOM 1434 C CA . ARG A 1 176 ? 11.655 -9.919 -11.551 1.00 76.69 176 ARG A CA 1
ATOM 1435 C C . ARG A 1 176 ? 10.305 -9.432 -11.039 1.00 76.69 176 ARG A C 1
ATOM 1437 O O . ARG A 1 176 ? 9.541 -10.214 -10.476 1.00 76.69 176 ARG A O 1
ATOM 1444 N N . PHE A 1 177 ? 9.990 -8.161 -11.262 1.00 75.44 177 PHE A N 1
ATOM 1445 C CA . PHE A 1 177 ? 8.717 -7.581 -10.858 1.00 75.44 177 PHE A CA 1
ATOM 1446 C C . PHE A 1 177 ? 7.525 -8.265 -11.545 1.00 75.44 177 PHE A C 1
ATOM 1448 O O . PHE A 1 177 ? 6.562 -8.638 -10.874 1.00 75.44 177 PHE A O 1
ATOM 1455 N N . PHE A 1 178 ? 7.597 -8.505 -12.855 1.00 77.31 178 PHE A N 1
ATOM 1456 C CA . PHE A 1 178 ? 6.547 -9.213 -13.586 1.00 77.31 178 PHE A CA 1
ATOM 1457 C C . PHE A 1 178 ? 6.448 -10.678 -13.206 1.00 77.31 178 PHE A C 1
ATOM 1459 O O . PHE A 1 178 ? 5.344 -11.173 -13.013 1.00 77.31 178 PHE A O 1
ATOM 1466 N N . TYR A 1 179 ? 7.573 -11.353 -12.993 1.00 79.62 179 TYR A N 1
ATOM 1467 C CA . TYR A 1 179 ? 7.585 -12.735 -12.540 1.00 79.62 179 TYR A CA 1
ATOM 1468 C C . TYR A 1 179 ? 6.855 -12.904 -11.202 1.00 79.62 179 TYR A C 1
ATOM 1470 O O . TYR A 1 179 ? 6.067 -13.841 -11.052 1.00 79.62 179 TYR A O 1
ATOM 1478 N N . ILE A 1 180 ? 7.066 -11.985 -10.253 1.00 74.69 180 ILE A N 1
ATOM 1479 C CA . ILE A 1 180 ? 6.369 -11.981 -8.957 1.00 74.69 180 ILE A CA 1
ATOM 1480 C C . ILE A 1 180 ? 4.866 -11.740 -9.146 1.00 74.69 180 ILE A C 1
ATOM 1482 O O . ILE A 1 180 ? 4.053 -12.388 -8.491 1.00 74.69 180 ILE A O 1
ATOM 1486 N N . ASN A 1 181 ? 4.490 -10.845 -10.061 1.00 74.56 181 ASN A N 1
ATOM 1487 C CA . ASN A 1 181 ? 3.095 -10.468 -10.280 1.00 74.56 181 ASN A CA 1
ATOM 1488 C C . ASN A 1 181 ? 2.359 -11.329 -11.320 1.00 74.56 181 ASN A C 1
ATOM 1490 O O . ASN A 1 181 ? 1.167 -11.120 -11.493 1.00 74.56 181 ASN A O 1
ATOM 1494 N N . ARG A 1 182 ? 3.003 -12.301 -11.985 1.00 79.38 182 ARG A N 1
ATOM 1495 C CA . ARG A 1 182 ? 2.438 -13.029 -13.146 1.00 79.38 182 ARG A CA 1
ATOM 1496 C C . ARG A 1 182 ? 1.113 -13.746 -12.879 1.00 79.38 182 ARG A C 1
ATOM 1498 O O . ARG A 1 182 ? 0.326 -13.946 -13.788 1.00 79.38 182 ARG A O 1
ATOM 1505 N N . ARG A 1 183 ? 0.881 -14.153 -11.627 1.00 77.69 183 ARG A N 1
ATOM 1506 C CA . ARG A 1 183 ? -0.350 -14.836 -11.187 1.00 77.69 183 ARG A CA 1
ATOM 1507 C C . ARG A 1 183 ? -1.380 -13.881 -10.584 1.00 77.69 183 ARG A C 1
ATOM 1509 O O . ARG A 1 183 ? -2.430 -14.323 -10.132 1.00 77.69 183 ARG A O 1
ATOM 1516 N N . SER A 1 184 ? -1.066 -12.591 -10.513 1.00 75.00 184 SER A N 1
ATOM 1517 C CA . SER A 1 184 ? -2.018 -11.590 -10.057 1.00 75.00 184 SER A CA 1
ATOM 1518 C C . SER A 1 184 ? -3.052 -11.362 -11.148 1.00 75.00 184 SER A C 1
ATOM 1520 O O . SER A 1 184 ? -2.692 -11.134 -12.298 1.00 75.00 184 SER A O 1
ATOM 1522 N N . VAL A 1 185 ? -4.332 -11.331 -10.782 1.00 76.50 185 VAL A N 1
ATOM 1523 C CA . VAL A 1 185 ? -5.405 -10.933 -11.707 1.00 76.50 185 VAL A CA 1
ATOM 1524 C C . VAL A 1 185 ? -5.167 -9.537 -12.292 1.00 76.50 185 VAL A C 1
ATOM 1526 O O . VAL A 1 185 ? -5.554 -9.273 -13.417 1.00 76.50 185 VAL A O 1
ATOM 1529 N N . SER A 1 186 ? -4.464 -8.673 -11.551 1.00 72.25 186 SER A N 1
ATOM 1530 C CA . SER A 1 186 ? -4.098 -7.322 -11.981 1.00 72.25 186 SER A CA 1
ATOM 1531 C C . SER A 1 186 ? -2.840 -7.255 -12.861 1.00 72.25 186 SER A C 1
ATOM 1533 O O . SER A 1 186 ? -2.301 -6.164 -13.086 1.00 72.25 186 SER A O 1
ATOM 1535 N N . PHE A 1 187 ? -2.299 -8.408 -13.279 1.00 76.69 187 PHE A N 1
ATOM 1536 C CA . PHE A 1 187 ? -1.064 -8.488 -14.055 1.00 76.69 187 PHE A CA 1
ATOM 1537 C C . PHE A 1 187 ? -1.166 -7.799 -15.417 1.00 76.69 187 PHE A C 1
ATOM 1539 O O . PHE A 1 187 ? -0.281 -6.989 -15.695 1.00 76.69 187 PHE A O 1
ATOM 1546 N N . PRO A 1 188 ? -2.199 -8.024 -16.252 1.00 76.12 188 PRO A N 1
ATOM 1547 C CA . PRO A 1 188 ? -2.308 -7.336 -17.537 1.00 76.12 188 PRO A CA 1
ATOM 1548 C C . PRO A 1 188 ? -2.326 -5.810 -17.366 1.00 76.12 188 PRO A C 1
ATOM 1550 O O . PRO A 1 188 ? -1.573 -5.090 -18.019 1.00 76.12 188 PRO A O 1
ATOM 1553 N N . GLU A 1 189 ? -3.087 -5.302 -16.396 1.00 73.25 189 GLU A N 1
ATOM 1554 C CA . GLU A 1 189 ? -3.193 -3.874 -16.084 1.00 73.25 189 GLU A CA 1
ATOM 1555 C C . GLU A 1 189 ? -1.900 -3.294 -15.501 1.00 73.25 189 GLU A C 1
ATOM 1557 O O . GLU A 1 189 ? -1.715 -2.077 -15.476 1.00 73.25 189 GLU A O 1
ATOM 1562 N N . LEU A 1 190 ? -1.023 -4.147 -14.971 1.00 71.81 190 LEU A N 1
ATOM 1563 C CA . LEU A 1 190 ? 0.301 -3.780 -14.483 1.00 71.81 190 LEU A CA 1
ATOM 1564 C C . LEU A 1 190 ? 1.346 -3.814 -15.605 1.00 71.81 190 LEU A C 1
ATOM 1566 O O . LEU A 1 190 ? 2.187 -2.920 -15.679 1.00 71.81 190 LEU A O 1
ATOM 1570 N N . ALA A 1 191 ? 1.295 -4.830 -16.464 1.00 75.88 191 ALA A N 1
ATOM 1571 C CA . ALA A 1 191 ? 2.246 -5.055 -17.540 1.00 75.88 191 ALA A CA 1
ATOM 1572 C C . ALA A 1 191 ? 2.061 -4.059 -18.680 1.00 75.88 191 ALA A C 1
ATOM 1574 O O . ALA A 1 191 ? 3.041 -3.450 -19.105 1.00 75.88 191 ALA A O 1
ATOM 1575 N N . PHE A 1 192 ? 0.828 -3.825 -19.137 1.00 76.00 192 PHE A N 1
ATOM 1576 C CA . PHE A 1 192 ? 0.586 -2.991 -20.317 1.00 76.00 192 PHE A CA 1
ATOM 1577 C C . PHE A 1 192 ? 1.122 -1.557 -20.199 1.00 76.00 192 PHE A C 1
ATOM 1579 O O . PHE A 1 192 ? 1.846 -1.145 -21.106 1.00 76.00 192 PHE A O 1
ATOM 1586 N N . PRO A 1 193 ? 0.891 -0.802 -19.105 1.00 73.31 193 PRO A N 1
ATOM 1587 C CA . PRO A 1 193 ? 1.412 0.562 -19.003 1.00 73.31 193 PRO A CA 1
ATOM 1588 C C . PRO A 1 193 ? 2.944 0.619 -18.983 1.00 73.31 193 PRO A C 1
ATOM 1590 O O . PRO A 1 193 ? 3.541 1.529 -19.556 1.00 73.31 193 PRO A O 1
ATOM 1593 N N . VAL A 1 194 ? 3.597 -0.362 -18.345 1.00 72.69 194 VAL A N 1
ATOM 1594 C CA . VAL A 1 194 ? 5.066 -0.470 -18.351 1.00 72.69 194 VAL A CA 1
ATOM 1595 C C . VAL A 1 194 ? 5.561 -0.785 -19.752 1.00 72.69 194 VAL A C 1
ATOM 1597 O O . VAL A 1 194 ? 6.479 -0.125 -20.228 1.00 72.69 194 VAL A O 1
ATOM 1600 N N . LEU A 1 195 ? 4.947 -1.771 -20.412 1.00 71.88 195 LEU A N 1
ATOM 1601 C CA . LEU A 1 195 ? 5.286 -2.181 -21.771 1.00 71.88 195 LEU A CA 1
ATOM 1602 C C . LEU A 1 195 ? 5.179 -1.006 -22.735 1.00 71.88 195 LEU A C 1
ATOM 1604 O O . LEU A 1 195 ? 6.092 -0.781 -23.523 1.00 71.88 195 LEU A O 1
ATOM 1608 N N . GLU A 1 196 ? 4.105 -0.227 -22.644 1.00 72.00 196 GLU A N 1
ATOM 1609 C CA . GLU A 1 196 ? 3.897 0.938 -23.494 1.00 72.00 196 GLU A CA 1
ATOM 1610 C C . GLU A 1 196 ? 4.938 2.037 -23.222 1.00 72.00 196 GLU A C 1
ATOM 1612 O O . GLU A 1 196 ? 5.531 2.576 -24.159 1.00 72.00 196 GLU A O 1
ATOM 1617 N N . ALA A 1 197 ? 5.217 2.337 -21.948 1.00 70.31 197 ALA A N 1
ATOM 1618 C CA . ALA A 1 197 ? 6.215 3.335 -21.563 1.00 70.31 197 ALA A CA 1
ATOM 1619 C C . ALA A 1 197 ? 7.635 2.938 -22.000 1.00 70.31 197 ALA A C 1
ATOM 1621 O O . ALA A 1 197 ? 8.418 3.767 -22.460 1.00 70.31 197 ALA A O 1
ATOM 1622 N N . VAL A 1 198 ? 7.974 1.658 -21.879 1.00 68.50 198 VAL A N 1
ATOM 1623 C CA . VAL A 1 198 ? 9.291 1.114 -22.216 1.00 68.50 198 VAL A CA 1
ATOM 1624 C C . VAL A 1 198 ? 9.467 0.965 -23.732 1.00 68.50 198 VAL A C 1
ATOM 1626 O O . VAL A 1 198 ? 10.526 1.284 -24.268 1.00 68.50 198 VAL A O 1
ATOM 1629 N N . SER A 1 199 ? 8.415 0.554 -24.442 1.00 68.44 199 SER A N 1
ATOM 1630 C CA . SER A 1 199 ? 8.379 0.415 -25.903 1.00 68.44 199 SER A CA 1
ATOM 1631 C C . SER A 1 199 ? 8.724 1.717 -26.634 1.00 68.44 199 SER A C 1
ATOM 1633 O O . SER A 1 199 ? 9.427 1.688 -27.648 1.00 68.44 199 SER A O 1
ATOM 1635 N N . LYS A 1 200 ? 8.305 2.861 -26.075 1.00 68.50 200 LYS A N 1
ATOM 1636 C CA . LYS A 1 200 ? 8.621 4.207 -26.583 1.00 68.50 200 LYS A CA 1
ATOM 1637 C C . LYS A 1 200 ? 10.102 4.589 -26.427 1.00 68.50 200 LYS A C 1
ATOM 1639 O O . LYS A 1 200 ? 10.574 5.470 -27.139 1.00 68.50 200 LYS A O 1
ATOM 1644 N N . ASN A 1 201 ? 10.845 3.918 -25.542 1.00 64.19 201 ASN A N 1
ATOM 1645 C CA . ASN A 1 201 ? 12.239 4.240 -25.217 1.00 64.19 201 ASN A CA 1
ATOM 1646 C C . ASN A 1 201 ? 13.284 3.406 -25.989 1.00 64.19 201 ASN A C 1
ATOM 1648 O O . ASN A 1 201 ? 14.478 3.626 -25.804 1.00 64.19 201 ASN A O 1
ATOM 1652 N N . GLY A 1 202 ? 12.875 2.482 -26.872 1.00 64.44 202 GLY A N 1
ATOM 1653 C CA . GLY A 1 202 ? 13.782 1.836 -27.831 1.00 64.44 202 GLY A CA 1
ATOM 1654 C C . GLY A 1 202 ? 13.477 0.365 -28.146 1.00 64.44 202 GLY A C 1
ATOM 1655 O O . GLY A 1 202 ? 12.973 -0.392 -27.317 1.00 64.44 202 GLY A O 1
ATOM 1656 N N . LYS A 1 203 ? 13.869 -0.073 -29.355 1.00 62.28 203 LYS A N 1
ATOM 1657 C CA . LYS A 1 203 ? 13.743 -1.465 -29.844 1.00 62.28 203 LYS A CA 1
ATOM 1658 C C . LYS A 1 203 ? 14.315 -2.562 -28.920 1.00 62.28 203 LYS A C 1
ATOM 1660 O O . LYS A 1 203 ? 13.653 -3.597 -28.821 1.00 62.28 203 LYS A O 1
ATOM 1665 N N . PRO A 1 204 ? 15.485 -2.416 -28.254 1.00 59.22 204 PRO A N 1
ATOM 1666 C CA . PRO A 1 204 ? 16.042 -3.515 -27.457 1.00 59.22 204 PRO A CA 1
ATOM 1667 C C . PRO A 1 204 ? 15.150 -3.893 -26.274 1.00 59.22 204 PRO A C 1
ATOM 1669 O O . PRO A 1 204 ? 15.024 -5.073 -25.950 1.00 59.22 204 PRO A O 1
ATOM 1672 N N . PHE A 1 205 ? 14.456 -2.920 -25.680 1.00 60.56 205 PHE A N 1
ATOM 1673 C CA . PHE A 1 205 ? 13.500 -3.220 -24.630 1.00 60.56 205 PHE A CA 1
ATOM 1674 C C . PHE A 1 205 ? 12.301 -4.023 -25.144 1.00 60.56 205 PHE A C 1
ATOM 1676 O O . PHE A 1 205 ? 11.877 -4.955 -24.467 1.00 60.56 205 PHE A O 1
ATOM 1683 N N . GLN A 1 206 ? 11.776 -3.712 -26.336 1.00 60.41 206 GLN A N 1
ATOM 1684 C CA . GLN A 1 206 ? 10.629 -4.435 -26.896 1.00 60.41 206 GLN A CA 1
ATOM 1685 C C . GLN A 1 206 ? 10.911 -5.928 -27.112 1.00 60.41 206 GLN A C 1
ATOM 1687 O O . GLN A 1 206 ? 10.026 -6.751 -26.881 1.00 60.41 206 GLN A O 1
ATOM 1692 N N . LEU A 1 207 ? 12.131 -6.280 -27.536 1.00 56.91 207 LEU A N 1
ATOM 1693 C CA . LEU A 1 207 ? 12.542 -7.667 -27.784 1.00 56.91 207 LEU A CA 1
ATOM 1694 C C . LEU A 1 207 ? 12.651 -8.470 -26.484 1.00 56.91 207 LEU A C 1
ATOM 1696 O O . LEU A 1 207 ? 12.000 -9.510 -26.366 1.00 56.91 207 LEU A O 1
ATOM 1700 N N . SER A 1 208 ? 13.385 -7.958 -25.487 1.00 59.12 208 SER A N 1
ATOM 1701 C CA . SER A 1 208 ? 13.468 -8.612 -24.173 1.00 59.12 208 SER A CA 1
ATOM 1702 C C . SER A 1 208 ? 12.093 -8.746 -23.518 1.00 59.12 208 SER A C 1
ATOM 1704 O O . SER A 1 208 ? 11.820 -9.747 -22.864 1.00 59.12 208 SER A O 1
ATOM 1706 N N . PHE A 1 209 ? 11.190 -7.783 -23.724 1.00 59.72 209 PHE A N 1
ATOM 1707 C CA . PHE A 1 209 ? 9.861 -7.814 -23.116 1.00 59.72 209 PHE A CA 1
ATOM 1708 C C . PHE A 1 209 ? 8.838 -8.709 -23.805 1.00 59.72 209 PHE A C 1
ATOM 1710 O O . PHE A 1 209 ? 8.087 -9.395 -23.110 1.00 59.72 209 PHE A O 1
ATOM 1717 N N . LYS A 1 210 ? 8.818 -8.751 -25.144 1.00 64.12 210 LYS A N 1
ATOM 1718 C CA . LYS A 1 210 ? 8.003 -9.732 -25.883 1.00 64.12 210 LYS A CA 1
ATOM 1719 C C . LYS A 1 210 ? 8.346 -11.160 -25.467 1.00 64.12 210 LYS A C 1
ATOM 1721 O O . LYS A 1 210 ? 7.468 -12.015 -25.464 1.00 64.12 210 LYS A O 1
ATOM 1726 N N . MET A 1 211 ? 9.605 -11.404 -25.101 1.00 61.28 211 MET A N 1
ATOM 1727 C CA . MET A 1 211 ? 10.044 -12.695 -24.592 1.00 61.28 211 MET A CA 1
ATOM 1728 C C . MET A 1 211 ? 9.461 -12.996 -23.202 1.00 61.28 211 MET A C 1
ATOM 1730 O O . MET A 1 211 ? 8.937 -14.083 -23.006 1.00 61.28 211 MET A O 1
ATOM 1734 N N . ILE A 1 212 ? 9.467 -12.037 -22.266 1.00 59.12 212 ILE A N 1
ATOM 1735 C CA . ILE A 1 212 ? 8.911 -12.227 -20.907 1.00 59.12 212 ILE A CA 1
ATOM 1736 C C . ILE A 1 212 ? 7.403 -12.504 -20.951 1.00 59.12 212 ILE A C 1
ATOM 1738 O O . ILE A 1 212 ? 6.939 -13.434 -20.300 1.00 59.12 212 ILE A O 1
ATOM 1742 N N . MET A 1 213 ? 6.646 -11.734 -21.742 1.00 64.25 213 MET A N 1
ATOM 1743 C CA . MET A 1 213 ? 5.186 -11.895 -21.863 1.00 64.25 213 MET A CA 1
ATOM 1744 C C . MET A 1 213 ? 4.773 -13.184 -22.589 1.00 64.25 213 MET A C 1
ATOM 1746 O O . MET A 1 213 ? 3.608 -13.553 -22.554 1.00 64.25 213 MET A O 1
ATOM 1750 N N . ARG A 1 214 ? 5.703 -13.876 -23.261 1.00 63.91 214 ARG A N 1
ATOM 1751 C CA . ARG A 1 214 ? 5.445 -15.204 -23.841 1.00 63.91 214 ARG A CA 1
ATOM 1752 C C . ARG A 1 214 ? 5.453 -16.327 -22.802 1.00 63.91 214 ARG A C 1
ATOM 1754 O O . ARG A 1 214 ? 4.962 -17.405 -23.109 1.00 63.91 214 ARG A O 1
ATOM 1761 N N . PHE A 1 215 ? 6.037 -16.095 -21.625 1.00 53.44 215 PHE A N 1
ATOM 1762 C CA . PHE A 1 215 ? 6.142 -17.089 -20.550 1.00 53.44 215 PHE A CA 1
ATOM 1763 C C . PHE A 1 215 ? 5.145 -16.866 -19.401 1.00 53.44 215 PHE A C 1
ATOM 1765 O O . PHE A 1 215 ? 5.123 -17.661 -18.459 1.00 53.44 215 PHE A O 1
ATOM 1772 N N . SER A 1 216 ? 4.365 -15.782 -19.444 1.00 50.75 216 SER A N 1
ATOM 1773 C CA . SER A 1 216 ? 3.185 -15.566 -18.594 1.00 50.75 216 SER A CA 1
ATOM 1774 C C . SER A 1 216 ? 1.964 -16.215 -19.219 1.00 50.75 216 SER A C 1
ATOM 1776 O O . SER A 1 216 ? 1.271 -16.945 -18.481 1.00 50.75 216 SER A O 1
#

Secondary structure (DSSP, 8-state):
-HHHHHHHHHHHHHHGGGS-HHHHHHHHHHHHHHHHT-HHHHHHHHHHHHHHHHHHHHHHHHT--HHHHHHHHSHHHHHHHHHHHHHHHHTTT-GGGHHHHHHHHHHHHHHHHHHHHHHHHHHHHHHHHS-TTSPP-BPPPS---TTT-----TTGGGBHHHHHHHHHHHHHHHHHHHHHHTTSTTHHHHHHHHHHHHHTT-HHHHHHHHHHTT--

Sequence (216 aa):
MLKATLEHLTNLTHYYGLLPRTSKMLLRDTFAEVCLLNPRLTYRHAFLFIRQLAISLRNATISKTEKSAKLVQSWQFVQSVLLWCRVLATCSNEIVLQPIRYPLIHVAFGCARYLRNQFLKNLHNTLCLVNFNHKPKRSTLKPIDFDCSLKLSNAHLLESSFRLTTMGRVVEYMQRFFYINRRSVSFPELAFPVLEAVSKNGKPFQLSFKMIMRFS

Organism: Trichuris trichiura (NCBI:txid36087)

Foldseek 3Di:
DLVVLVVVVLVCLVVVVPDDPVVLVVSLLVNLVVCVVPVLVVQVVLVVVLVVLVVLLVCVVPVVDPVSVVVLVDVSSVSVLVSVVSSCVSCVVDPSCVVCPVSSVVSNVSSVVSNLVVVLVVLLVVLVLLQLPDDQPDDDDDQDDPPPDPDDDPNLSSHPNSSVVVVVVSLVVVLVVLVVCVPPPCSVVSLVSNQVSVVVRDDVSNVSSVVSVVVD